Protein AF-0000000074494321 (afdb_homodimer)

Secondary structure (DSSP, 8-state):
--------TT--EEEEE--SSHHHHHHHHHIIIII--TT-EEEEEEEE--SGGGTTTTSS-----SSSGGGGGTTSHHHHHHHHHHHHHHHT-TT---EEEEEEEES-HHHHHHHHHHHTT-SEEEEEE-PPPGGG--TTS-HHHHHH--HHHHHHHHHS-TTSEEEEEE--PPPHHHHHTT--/--------TT--EEEEE--SSHHHHHHHHHIIIII--TT-EEEEEEEE--SGGGTTTTSS-----SSSGGGGGTTSHHHHHHHHHHHHHHHT-TT---EEEEEEEES-HHHHHHHHHHHTT-SEEEEEE-PPPGGG--TTS-HHHHHH--HHHHHHHHHS-TTSEEEEEE--PPPHHHHHTT--

pLDDT: mean 75.62, std 23.55, range [24.69, 98.5]

Foldseek 3Di:
DLPPPDQDPDAAEEEEEAFPDPQSLLLLLCCLPPNDAARHEYEYEYEDAPPVCVVVQVPDPPPLPPPPCLVVCCVPPRVVVVVVSNVVSVVVPVPHHYHYHYRYTYDDSLVRQQVVCVVVVHQEYEYGAEFDDLPPDDPPPDSVLNRTGDPSRSSNVVRHDPNHHYHYRYDDDDDPVVVPVVVD/DQPPPDQDPDAAEEEEEAFPDPQSLLLLLCCLPPNDAARHEYEYEYEDAPVVCVVVQVPDPPPLPPPPCLVVCCVPPRVVVVVVSNVVSVVVPVPHHYHYHYRYGYDDSLVRQQVVCVVVVHQEYEYGAEFDDLPPDDPPPDSVLNRTGDPSRSSNVVRHDPNHHYHYRYDDDDDPVVVVVVVD

Nearest PDB structures (foldseek):
  2dum-assembly1_A  TM=6.485E-01  e=1.641E-07  Pyrococcus horikoshii OT3
  2dum-assembly2_C  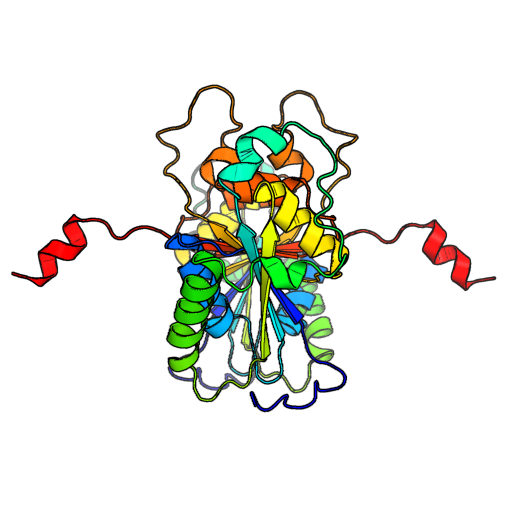TM=6.627E-01  e=1.443E-07  Pyrococcus horikoshii OT3
  2dum-assembly2_B  TM=6.800E-01  e=3.540E-07  Pyrococcus horikoshii OT3
  1cr2-assembly1_A  TM=2.047E-01  e=1.476E-02  Escherichia phage T7
  6wi9-assembly1_A  TM=4.702E-01  e=2.827E+00  Homo sapiens

Radius of gyration: 21.97 Å; Cα contacts (8 Å, |Δi|>4): 603; chains: 2; bounding box: 74×66×59 Å

Solvent-accessible surface area (backbone atoms only — not comparable to full-atom values): 20624 Å² total; per-residue (Å²): 128,81,80,74,67,76,68,49,100,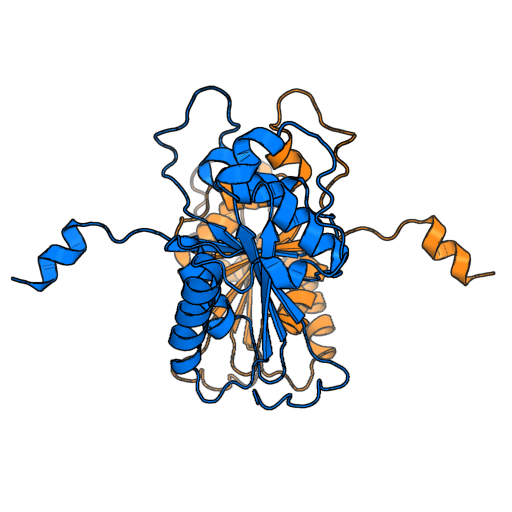80,48,51,60,40,32,34,50,39,69,87,49,69,27,22,51,51,28,54,49,43,37,63,76,56,49,57,50,72,50,20,34,38,41,36,37,28,54,37,72,54,75,82,42,58,78,52,56,76,55,86,77,69,62,73,53,91,58,83,48,68,65,63,48,62,76,35,67,64,46,54,53,50,51,51,55,52,49,59,56,46,63,77,40,78,88,53,52,59,50,75,44,82,43,66,41,67,43,59,51,38,59,43,51,36,50,50,40,59,76,66,64,44,51,33,41,34,36,34,21,50,48,44,75,68,84,70,65,66,93,80,58,40,68,52,48,57,29,44,28,38,74,49,56,38,48,27,62,50,65,37,67,57,69,38,21,38,34,41,29,36,35,70,80,78,60,68,70,68,64,55,60,71,78,108,129,80,81,73,68,76,66,49,100,80,49,52,62,39,33,34,50,38,69,88,46,69,27,21,50,51,29,53,49,44,37,62,75,56,50,57,50,73,49,20,34,37,39,35,37,27,54,37,73,55,73,82,41,60,77,53,56,77,55,86,77,68,61,70,52,91,60,81,48,66,65,64,48,62,76,36,67,65,48,54,53,51,51,50,54,53,50,58,54,45,64,78,42,78,87,52,53,60,51,76,44,80,45,67,40,62,43,60,51,38,60,42,51,36,51,51,39,58,76,64,64,43,52,32,40,35,36,33,20,49,48,44,74,70,85,71,65,68,92,81,58,42,68,52,46,57,30,45,29,39,74,48,55,38,48,27,61,50,65,37,65,56,69,38,20,37,35,41,30,37,36,68,79,76,59,68,70,67,63,56,59,71,77,108

Sequence (368 aa):
MTADHPAKPFSRRFHLAMDETPASVNALKYCFSNLLQDGDFLDVITAVLDPVDQNAVNQQNVQCQDDGRSHLYRDHPIVKRMQTLINVIREGYPNKHITVSLHAVCGEPGHVIVEQAEKQFASTLVLGTTPRSHYLMPTGMSLATAMCYGTVSGYVVEHLPPEINVVLVRYVEPKRDDLESGDQMTADHPAKPFSRRFHLAMDETPASVNALKYCFSNLLQDGDFLDVITAVLDPVDQNAVNQQNVQCQDDGRSHLYRDHPIVKRMQTLINVIREGYPNKHITVSLHAVCGEPGHVIVEQAEKQFASTLVLGTTPRSHYLMPTGMSLATAMCYGTVSGYVVEHLPPEINVVLVRYVEPKRDDLESGDQ

Organism: Spizellomyces punctatus (strain DAOM BR117) (NCBI:txid645134)

InterPro domains:
  IPR006016 UspA [PF00582] (13-161)
  IPR014729 Rossmann-like alpha/beta/alpha sandwich fold [G3DSA:3.40.50.620] (11-170)

Structure (mmCIF, N/CA/C/O backbone):
data_AF-0000000074494321-model_v1
#
loop_
_entity.id
_entity.type
_entity.pdbx_description
1 polymer 'UspA domain-containing protein'
#
loop_
_atom_site.group_PDB
_atom_site.id
_atom_site.type_symbol
_atom_site.label_atom_id
_atom_site.label_alt_id
_atom_site.label_comp_id
_atom_site.label_asym_id
_atom_site.label_entity_id
_atom_site.label_seq_id
_atom_site.pdbx_PDB_ins_code
_atom_site.Cartn_x
_atom_site.Cartn_y
_atom_site.Cartn_z
_atom_site.occupancy
_atom_site.B_iso_or_equiv
_atom_site.auth_seq_id
_atom_site.auth_comp_id
_atom_site.auth_asym_id
_atom_site.auth_atom_id
_atom_site.pdbx_PDB_model_num
ATOM 1 N N . MET A 1 1 ? -5.852 31.031 -7.242 1 25.59 1 MET A N 1
ATOM 2 C CA . MET A 1 1 ? -7.086 30.328 -7.562 1 25.59 1 MET A CA 1
ATOM 3 C C . MET A 1 1 ? -6.793 28.953 -8.164 1 25.59 1 MET A C 1
ATOM 5 O O . MET A 1 1 ? -6.246 28.859 -9.266 1 25.59 1 MET A O 1
ATOM 9 N N . THR A 1 2 ? -6.273 28.078 -7.355 1 35.38 2 THR A N 1
ATOM 10 C CA . THR A 1 2 ? -5.906 26.75 -7.828 1 35.38 2 THR A CA 1
ATOM 11 C C . THR A 1 2 ? -7.051 26.125 -8.625 1 35.38 2 THR A C 1
ATOM 13 O O . THR A 1 2 ? -8.195 26.094 -8.172 1 35.38 2 THR A O 1
ATOM 16 N N . ALA A 1 3 ? -7.047 26.234 -9.906 1 37.03 3 ALA A N 1
ATOM 17 C CA . ALA A 1 3 ? -8.062 25.797 -10.859 1 37.03 3 ALA A CA 1
ATOM 18 C C . ALA A 1 3 ? -8.633 24.438 -10.477 1 37.03 3 ALA A C 1
ATOM 20 O O . ALA A 1 3 ? -7.887 23.453 -10.344 1 37.03 3 ALA A O 1
ATOM 21 N N . ASP A 1 4 ? -9.75 24.406 -9.75 1 38.59 4 ASP A N 1
ATOM 22 C CA . ASP A 1 4 ? -10.609 23.297 -9.391 1 38.59 4 ASP A CA 1
ATOM 23 C C . ASP A 1 4 ? -11 22.484 -10.633 1 38.59 4 ASP A C 1
ATOM 25 O O . ASP A 1 4 ? -11.695 22.984 -11.516 1 38.59 4 ASP A O 1
ATOM 29 N N . HIS A 1 5 ? -10.18 21.938 -11.336 1 45.94 5 HIS A N 1
ATOM 30 C CA . HIS A 1 5 ? -10.727 21.062 -12.367 1 45.94 5 HIS A CA 1
ATOM 31 C C . HIS A 1 5 ? -11.867 20.219 -11.828 1 45.94 5 HIS A C 1
ATOM 33 O O . HIS A 1 5 ? -11.789 19.688 -10.711 1 45.94 5 HIS A O 1
ATOM 39 N N . PRO A 1 6 ? -13.055 20.391 -12.375 1 45.22 6 PRO A N 1
ATOM 40 C CA . PRO A 1 6 ? -14.227 19.656 -11.875 1 45.22 6 PRO A CA 1
ATOM 41 C C . PRO A 1 6 ? -13.945 18.172 -11.688 1 45.22 6 PRO A C 1
ATOM 43 O O . PRO A 1 6 ? -13.172 17.578 -12.445 1 45.22 6 PRO A O 1
ATOM 46 N N . ALA A 1 7 ? -14.078 17.625 -10.492 1 48.66 7 ALA A N 1
ATOM 47 C CA . ALA A 1 7 ? -14.039 16.203 -10.211 1 48.66 7 ALA A CA 1
ATOM 48 C C . ALA A 1 7 ? -14.844 15.414 -11.25 1 48.66 7 ALA A C 1
ATOM 50 O O . ALA A 1 7 ? -15.938 15.828 -11.641 1 48.66 7 ALA A O 1
ATOM 51 N N . LYS A 1 8 ? -14.203 14.797 -12.031 1 53.88 8 LYS A N 1
ATOM 52 C CA . LYS A 1 8 ? -14.961 13.844 -12.844 1 53.88 8 LYS A CA 1
ATOM 53 C C . LYS A 1 8 ? -15.773 12.898 -11.961 1 53.88 8 LYS A C 1
ATOM 55 O O . LYS A 1 8 ? -15.383 12.617 -10.828 1 53.88 8 LYS A O 1
ATOM 60 N N . PRO A 1 9 ? -17.109 12.758 -12.297 1 52.66 9 PRO A N 1
ATOM 61 C CA . PRO A 1 9 ? -18.016 11.938 -11.492 1 52.66 9 PRO A CA 1
ATOM 62 C C . PRO A 1 9 ? -17.312 10.773 -10.805 1 52.66 9 PRO A C 1
ATOM 64 O O . PRO A 1 9 ? -17.75 10.328 -9.742 1 52.66 9 PRO A O 1
ATOM 67 N N . PHE A 1 10 ? -16.047 10.375 -11.336 1 67.81 10 PHE A N 1
ATOM 68 C CA . PHE A 1 10 ? -15.445 9.172 -10.758 1 67.81 10 PHE A CA 1
ATOM 69 C C . PHE A 1 10 ? -14 9.422 -10.367 1 67.81 10 PHE A C 1
ATOM 71 O O . PHE A 1 10 ? -13.117 8.609 -10.672 1 67.81 10 PHE A O 1
ATOM 78 N N . SER A 1 11 ? -13.93 10.586 -9.641 1 85.12 11 SER A N 1
ATOM 79 C CA . SER A 1 11 ? -12.555 10.93 -9.289 1 85.12 11 SER A CA 1
ATOM 80 C C . SER A 1 11 ? -12.086 10.141 -8.07 1 85.12 11 SER A C 1
ATOM 82 O O . SER A 1 11 ? -12.844 9.938 -7.121 1 85.12 11 SER A O 1
ATOM 84 N N . ARG A 1 12 ? -10.953 9.641 -8.18 1 92.62 12 ARG A N 1
ATOM 85 C CA . ARG A 1 12 ? -10.344 8.891 -7.082 1 92.62 12 ARG A CA 1
ATOM 86 C C . ARG A 1 12 ? -9.703 9.836 -6.062 1 92.62 12 ARG A C 1
ATOM 88 O O . ARG A 1 12 ? -9.25 10.922 -6.418 1 92.62 12 ARG A O 1
ATOM 95 N N . ARG A 1 13 ? -9.875 9.422 -4.816 1 95.19 13 ARG A N 1
ATOM 96 C CA . ARG A 1 13 ? -9.305 10.203 -3.725 1 95.19 13 ARG A CA 1
ATOM 97 C C . ARG A 1 13 ? -8.344 9.359 -2.893 1 95.19 13 ARG A C 1
ATOM 99 O O . ARG A 1 13 ? -8.672 8.234 -2.512 1 95.19 13 ARG A O 1
ATOM 106 N N . PHE A 1 14 ? -7.141 9.883 -2.68 1 97.88 14 PHE A N 1
ATOM 107 C CA . PHE A 1 14 ? -6.117 9.242 -1.863 1 97.88 14 PHE A CA 1
ATOM 108 C C . PHE A 1 14 ? -5.773 10.102 -0.65 1 97.88 14 PHE A C 1
ATOM 110 O O . PHE A 1 14 ? -5.957 11.32 -0.671 1 97.88 14 PHE A O 1
ATOM 117 N N . HIS A 1 15 ? -5.352 9.445 0.434 1 98.38 15 HIS A N 1
ATOM 118 C CA . HIS A 1 15 ? -4.91 10.117 1.648 1 98.38 15 HIS A CA 1
ATOM 119 C C . HIS A 1 15 ? -3.451 9.797 1.959 1 98.38 15 HIS A C 1
ATOM 121 O O . HIS A 1 15 ? -3.01 8.664 1.786 1 98.38 15 HIS A O 1
ATOM 127 N N . LEU A 1 16 ? -2.73 10.773 2.342 1 98.5 16 LEU A N 1
ATOM 128 C CA . LEU A 1 16 ? -1.319 10.664 2.689 1 98.5 16 LEU A CA 1
ATOM 129 C C . LEU A 1 16 ? -1.045 11.281 4.055 1 98.5 16 LEU A C 1
ATOM 131 O O . LEU A 1 16 ? -1.446 12.422 4.316 1 98.5 16 LEU A O 1
ATOM 135 N N . ALA A 1 17 ? -0.448 10.477 4.988 1 97.62 17 ALA A N 1
ATOM 136 C CA . ALA A 1 17 ? 0.079 11.047 6.23 1 97.62 17 ALA A CA 1
ATOM 137 C C . ALA A 1 17 ? 1.479 11.617 6.02 1 97.62 17 ALA A C 1
ATOM 139 O O . ALA A 1 17 ? 2.389 10.906 5.586 1 97.62 17 ALA A O 1
ATOM 140 N N . MET A 1 18 ? 1.585 12.875 6.332 1 95.94 18 MET A N 1
ATOM 141 C CA . MET A 1 18 ? 2.865 13.516 6.047 1 95.94 18 MET A CA 1
ATOM 142 C C . MET A 1 18 ? 3.336 14.344 7.238 1 95.94 18 MET A C 1
ATOM 144 O O . MET A 1 18 ? 2.533 15.016 7.887 1 95.94 18 MET A O 1
ATOM 148 N N . ASP A 1 19 ? 4.605 14.203 7.469 1 90.94 19 ASP A N 1
ATOM 149 C CA . ASP A 1 19 ? 5.324 15.109 8.352 1 90.94 19 ASP A CA 1
ATOM 150 C C . ASP A 1 19 ? 6.527 15.734 7.645 1 90.94 19 ASP A C 1
ATOM 152 O O . ASP A 1 19 ? 6.469 16.016 6.445 1 90.94 19 ASP A O 1
ATOM 156 N N . GLU A 1 20 ? 7.633 15.969 8.258 1 87.62 20 GLU A N 1
ATOM 157 C CA . GLU A 1 20 ? 8.781 16.609 7.613 1 87.62 20 GLU A CA 1
ATOM 158 C C . GLU A 1 20 ? 9.914 15.602 7.395 1 87.62 20 GLU A C 1
ATOM 160 O O . GLU A 1 20 ? 10.977 15.961 6.887 1 87.62 20 GLU A O 1
ATOM 165 N N . THR A 1 21 ? 9.625 14.367 7.773 1 91.12 21 THR A N 1
ATOM 166 C CA . THR A 1 21 ? 10.672 13.359 7.652 1 91.12 21 THR A CA 1
ATOM 167 C C . THR A 1 21 ? 10.898 12.992 6.191 1 91.12 21 THR A C 1
ATOM 169 O O . THR A 1 21 ? 9.992 13.125 5.363 1 91.12 21 THR A O 1
ATOM 172 N N . PRO A 1 22 ? 12.094 12.562 5.828 1 93.88 22 PRO A N 1
ATOM 173 C CA . PRO A 1 22 ? 12.375 12.102 4.465 1 93.88 22 PRO A CA 1
ATOM 174 C C . PRO A 1 22 ? 11.438 10.984 4.016 1 93.88 22 PRO A C 1
ATOM 176 O O . PRO A 1 22 ? 11.062 10.93 2.842 1 93.88 22 PRO A O 1
ATOM 179 N N . ALA A 1 23 ? 11.023 10.141 4.934 1 93.94 23 ALA A N 1
ATOM 180 C CA . ALA A 1 23 ? 10.141 9.031 4.594 1 93.94 23 ALA A CA 1
ATOM 181 C C . ALA A 1 23 ? 8.789 9.539 4.098 1 93.94 23 ALA A C 1
ATOM 183 O O . ALA A 1 23 ? 8.2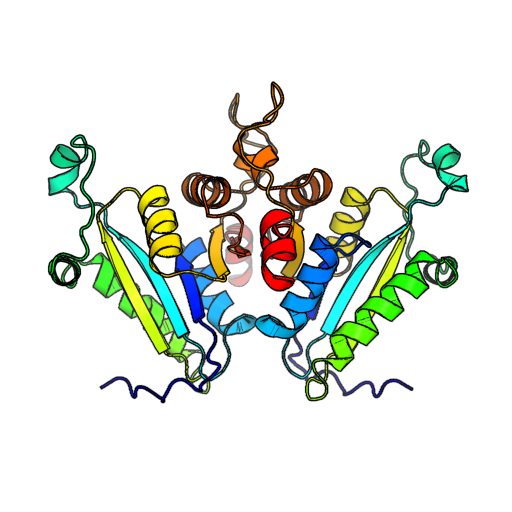5 9.023 3.117 1 93.94 23 ALA A O 1
ATOM 184 N N . SER A 1 24 ? 8.234 10.516 4.75 1 95.56 24 SER A N 1
ATOM 185 C CA . SER A 1 24 ? 6.93 11.023 4.355 1 95.56 24 SER A CA 1
ATOM 186 C C . SER A 1 24 ? 7.016 11.82 3.059 1 95.56 24 SER A C 1
ATOM 188 O O . SER A 1 24 ? 6.078 11.812 2.256 1 95.56 24 SER A O 1
ATOM 190 N N . VAL A 1 25 ? 8.141 12.516 2.84 1 96 25 VAL A N 1
ATOM 191 C CA . VAL A 1 25 ? 8.352 13.227 1.583 1 96 25 VAL A CA 1
ATOM 192 C C . VAL A 1 25 ? 8.492 12.219 0.439 1 96 25 VAL A C 1
ATOM 194 O O . VAL A 1 25 ? 7.945 12.43 -0.647 1 96 25 VAL A O 1
ATOM 197 N N . ASN A 1 26 ? 9.234 11.18 0.723 1 96.75 26 ASN A N 1
ATOM 198 C CA . ASN A 1 26 ? 9.336 10.102 -0.255 1 96.75 26 ASN A CA 1
ATOM 199 C C . ASN A 1 26 ? 7.961 9.531 -0.593 1 96.75 26 ASN A C 1
ATOM 201 O O . ASN A 1 26 ? 7.691 9.188 -1.747 1 96.75 26 ASN A O 1
ATOM 205 N N . ALA A 1 27 ? 7.117 9.414 0.388 1 97.88 27 ALA A N 1
ATOM 206 C CA . ALA A 1 27 ? 5.758 8.922 0.172 1 97.88 27 ALA A CA 1
ATOM 207 C C . ALA A 1 27 ? 4.973 9.867 -0.732 1 97.88 27 ALA A C 1
ATOM 209 O O . ALA A 1 27 ? 4.207 9.422 -1.593 1 97.88 27 ALA A O 1
ATOM 210 N N . LEU A 1 28 ? 5.117 11.164 -0.548 1 98.12 28 LEU A N 1
ATOM 211 C CA . LEU A 1 28 ? 4.484 12.133 -1.435 1 98.12 28 LEU A CA 1
ATOM 212 C C . LEU A 1 28 ? 4.961 11.953 -2.871 1 98.12 28 LEU A C 1
ATOM 214 O O . LEU A 1 28 ? 4.152 11.938 -3.803 1 98.12 28 LEU A O 1
ATOM 218 N N . LYS A 1 29 ? 6.25 11.789 -3.053 1 97.44 29 LYS A N 1
ATOM 219 C CA . LYS A 1 29 ? 6.801 11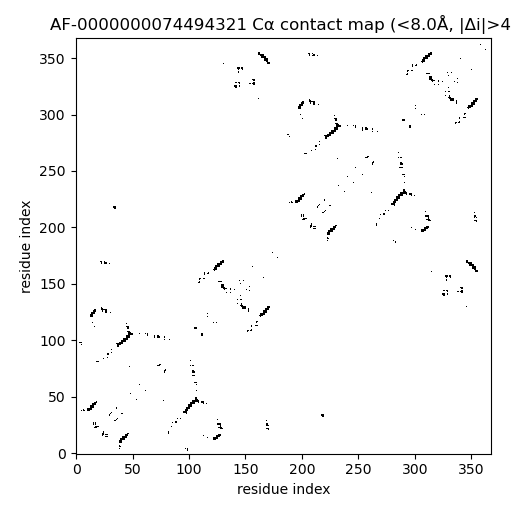.547 -4.383 1 97.44 29 LYS A CA 1
ATOM 220 C C . LYS A 1 29 ? 6.203 10.297 -5.012 1 97.44 29 LYS A C 1
ATOM 222 O O . LYS A 1 29 ? 5.848 10.297 -6.191 1 97.44 29 LYS A O 1
ATOM 227 N N . TYR A 1 30 ? 6.125 9.312 -4.223 1 97.69 30 TYR A N 1
ATOM 228 C CA . TYR A 1 30 ? 5.551 8.062 -4.695 1 97.69 30 TYR A CA 1
ATOM 229 C C . TYR A 1 30 ? 4.105 8.258 -5.141 1 97.69 30 TYR A C 1
ATOM 231 O O . TYR A 1 30 ? 3.67 7.668 -6.133 1 97.69 30 TYR A O 1
ATOM 239 N N . CYS A 1 31 ? 3.307 9.008 -4.383 1 98.06 31 CYS A N 1
ATOM 240 C CA . CYS A 1 31 ? 1.934 9.297 -4.785 1 98.06 31 CYS A CA 1
ATOM 241 C C . CYS A 1 31 ? 1.888 9.875 -6.195 1 98.06 31 CYS A C 1
ATOM 243 O O . CYS A 1 31 ? 1.152 9.383 -7.051 1 98.06 31 CYS A O 1
ATOM 245 N N . PHE A 1 32 ? 2.719 10.797 -6.473 1 96.5 32 PHE A N 1
ATOM 246 C CA . PHE A 1 32 ? 2.688 11.492 -7.754 1 96.5 32 PHE A CA 1
ATOM 247 C C . PHE A 1 32 ? 3.238 10.609 -8.867 1 96.5 32 PHE A C 1
ATOM 249 O O . PHE A 1 32 ? 2.748 10.641 -9.992 1 96.5 32 PHE 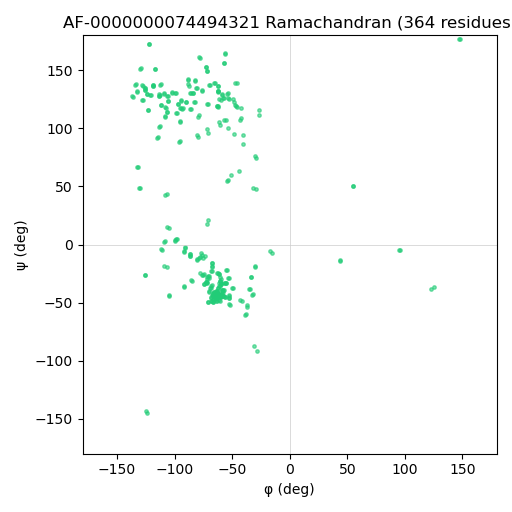A O 1
ATOM 256 N N . SER A 1 33 ? 4.199 9.805 -8.539 1 94.69 33 SER A N 1
ATOM 257 C CA . SER A 1 33 ? 4.867 9.039 -9.586 1 94.69 33 SER A CA 1
ATOM 258 C C . SER A 1 33 ? 4.109 7.746 -9.883 1 94.69 33 SER A C 1
ATOM 260 O O . SER A 1 33 ? 4.113 7.273 -11.023 1 94.69 33 SER A O 1
ATOM 262 N N . ASN A 1 34 ? 3.426 7.176 -8.852 1 94.62 34 ASN A N 1
ATOM 263 C CA . ASN A 1 34 ? 2.959 5.809 -9.055 1 94.62 34 ASN A CA 1
ATOM 264 C C . ASN A 1 34 ? 1.46 5.684 -8.797 1 94.62 34 ASN A C 1
ATOM 266 O O . ASN A 1 34 ? 0.802 4.805 -9.352 1 94.62 34 ASN A O 1
ATOM 270 N N . LEU A 1 35 ? 0.93 6.566 -7.973 1 96.06 35 LEU A N 1
ATOM 271 C CA . LEU A 1 35 ? -0.436 6.309 -7.531 1 96.06 35 LEU A CA 1
ATOM 272 C C . LEU A 1 35 ? -1.421 7.234 -8.234 1 96.06 35 LEU A C 1
ATOM 274 O O . LEU A 1 35 ? -2.422 6.777 -8.789 1 96.06 35 LEU A O 1
ATOM 278 N N . LEU A 1 36 ? -1.108 8.5 -8.352 1 95.62 36 LEU A N 1
ATOM 279 C CA . LEU A 1 36 ? -2.076 9.508 -8.766 1 95.62 36 LEU A CA 1
ATOM 280 C C . LEU A 1 36 ? -2.117 9.641 -10.281 1 95.62 36 LEU A C 1
ATOM 282 O O . LEU A 1 36 ? -1.088 9.516 -10.953 1 95.62 36 LEU A O 1
ATOM 286 N N . GLN A 1 37 ? -3.295 9.844 -10.758 1 91.88 37 GLN A N 1
ATOM 287 C CA . GLN A 1 37 ? -3.568 10.133 -12.164 1 91.88 37 GLN A CA 1
ATOM 288 C C . GLN A 1 37 ? -4.305 11.461 -12.32 1 91.88 37 GLN A C 1
ATOM 290 O O . GLN A 1 37 ? -4.727 12.062 -11.328 1 91.88 37 GLN A O 1
ATOM 295 N N . ASP A 1 38 ? -4.414 11.805 -13.539 1 91.19 38 ASP A N 1
ATOM 296 C CA . ASP A 1 38 ? -5.102 13.062 -13.82 1 91.19 38 ASP A CA 1
ATOM 297 C C . ASP A 1 38 ? -6.527 13.039 -13.273 1 91.19 38 ASP A C 1
ATOM 299 O O . ASP A 1 38 ? -7.266 12.078 -13.477 1 91.19 38 ASP A O 1
ATOM 303 N N . GLY A 1 39 ? -6.812 14.094 -12.539 1 92.75 39 GLY A N 1
ATOM 304 C CA . GLY A 1 39 ? -8.164 14.234 -12.016 1 92.75 39 GLY A CA 1
ATOM 305 C C . GLY A 1 39 ? -8.312 13.703 -10.602 1 92.75 39 GLY A C 1
ATOM 306 O O . GLY A 1 39 ? -9.344 13.906 -9.961 1 92.75 39 GLY A O 1
ATOM 307 N N . ASP A 1 40 ? -7.277 13.125 -10.094 1 95.69 40 ASP A N 1
ATOM 308 C CA . ASP A 1 40 ? -7.332 12.547 -8.75 1 95.69 40 ASP A CA 1
ATOM 309 C C . ASP A 1 40 ? -7.227 13.625 -7.68 1 95.69 40 ASP A C 1
ATOM 311 O O . ASP A 1 40 ? -6.824 14.758 -7.969 1 95.69 40 ASP A O 1
ATOM 315 N N . PHE A 1 41 ? -7.66 13.266 -6.488 1 95.88 41 PHE A N 1
ATOM 316 C CA . PHE A 1 41 ? -7.523 14.102 -5.297 1 95.88 41 PHE A CA 1
ATOM 317 C C . PHE A 1 41 ? -6.539 13.477 -4.312 1 95.88 41 PHE A C 1
ATOM 319 O O . PHE A 1 41 ? -6.539 12.258 -4.117 1 95.88 41 PHE A O 1
ATOM 326 N N . LEU A 1 42 ? -5.738 14.328 -3.773 1 97.38 42 LEU A N 1
ATOM 327 C CA . LEU A 1 42 ? -4.832 13.906 -2.709 1 97.38 42 LEU A CA 1
ATOM 328 C C . LEU A 1 42 ? -5.047 14.742 -1.45 1 97.38 42 LEU A C 1
ATOM 330 O O . LEU A 1 42 ? -4.84 15.961 -1.463 1 97.38 42 LEU A O 1
ATOM 334 N N . ASP A 1 43 ? -5.488 14.086 -0.404 1 97 43 ASP A N 1
ATOM 335 C CA . ASP A 1 43 ? -5.621 14.727 0.904 1 97 43 ASP A CA 1
ATOM 336 C C . ASP A 1 43 ? -4.418 14.406 1.789 1 97 43 ASP A C 1
ATOM 338 O O . ASP A 1 43 ? -4.211 13.258 2.18 1 97 43 ASP A O 1
ATOM 342 N N . VAL A 1 44 ? -3.684 15.43 2.061 1 97.19 44 VAL A N 1
ATOM 343 C CA . VAL A 1 44 ? -2.5 15.297 2.904 1 97.19 44 VAL A CA 1
ATOM 344 C C . VAL A 1 44 ? -2.859 15.625 4.352 1 97.19 44 VAL A C 1
ATOM 346 O O . VAL A 1 44 ? -3.387 16.703 4.641 1 97.19 44 VAL A O 1
ATOM 349 N N . ILE A 1 45 ? -2.562 14.664 5.242 1 96.5 45 ILE A N 1
ATOM 350 C CA . ILE A 1 45 ? -2.848 14.812 6.668 1 96.5 45 ILE A CA 1
ATOM 351 C C . ILE A 1 45 ? -1.547 15.055 7.43 1 96.5 45 ILE A C 1
ATOM 353 O O . ILE A 1 45 ? -0.576 14.312 7.262 1 96.5 45 ILE A O 1
ATOM 357 N N . THR A 1 46 ? -1.513 16.078 8.203 1 94.44 46 THR A N 1
ATOM 358 C CA . THR A 1 46 ? -0.362 16.359 9.055 1 94.44 46 THR A CA 1
ATOM 359 C C . THR A 1 46 ? -0.808 16.688 10.477 1 94.44 46 THR A C 1
ATOM 361 O O . THR A 1 46 ? -1.773 17.438 10.672 1 94.44 46 THR A O 1
ATOM 364 N N . ALA A 1 47 ? -0.112 16 11.422 1 91.88 47 ALA A N 1
ATOM 365 C CA . ALA A 1 47 ? -0.37 16.281 12.836 1 91.88 47 ALA A CA 1
ATOM 366 C C . ALA A 1 47 ? 0.481 17.453 13.328 1 91.88 47 ALA A C 1
ATOM 368 O O . ALA A 1 47 ? 1.681 17.516 13.047 1 91.88 47 ALA A O 1
ATOM 369 N N . VAL A 1 48 ? -0.148 18.406 13.977 1 85.38 48 VAL A N 1
ATOM 370 C CA . VAL A 1 48 ? 0.54 19.547 14.57 1 85.38 48 VAL A CA 1
ATOM 371 C C . VAL A 1 48 ? 0.536 19.422 16.094 1 85.38 48 VAL A C 1
ATOM 373 O O . VAL A 1 48 ? -0.503 19.141 16.688 1 85.38 48 VAL A O 1
ATOM 376 N N . LEU A 1 49 ? 1.767 19.172 16.625 1 70.75 49 LEU A N 1
ATOM 377 C CA . LEU A 1 49 ? 1.844 19.141 18.078 1 70.75 49 LEU A CA 1
ATOM 378 C C . LEU A 1 49 ? 1.921 20.547 18.656 1 70.75 49 LEU A C 1
ATOM 380 O O . LEU A 1 49 ? 2.711 21.375 18.188 1 70.75 49 LEU A O 1
ATOM 384 N N . ASP A 1 50 ? 0.863 21.125 19.031 1 57.75 50 ASP A N 1
ATOM 385 C CA . ASP A 1 50 ? 0.917 22.469 19.625 1 57.75 50 ASP A CA 1
ATOM 386 C C . ASP A 1 50 ? 1.832 22.484 20.844 1 57.75 50 ASP A C 1
ATOM 388 O O . ASP A 1 50 ? 1.648 21.688 21.766 1 57.75 50 ASP A O 1
ATOM 392 N N . PRO A 1 51 ? 3.033 23.062 20.797 1 50.56 51 PRO A N 1
ATOM 393 C CA . PRO A 1 51 ? 3.781 23.281 22.031 1 50.56 51 PRO A CA 1
ATOM 394 C C . PRO A 1 51 ? 2.887 23.688 23.203 1 50.56 51 PRO A C 1
ATOM 396 O O . PRO A 1 51 ? 3.148 23.312 24.344 1 50.56 51 PRO A O 1
ATOM 399 N N . VAL A 1 52 ? 2.152 24.797 23.141 1 45.38 52 VAL A N 1
ATOM 400 C CA . VAL A 1 52 ? 1.448 25.312 24.312 1 45.38 52 VAL A CA 1
ATOM 401 C C . VAL A 1 52 ? 0.514 24.234 24.859 1 45.38 52 VAL A C 1
ATOM 403 O O . VAL A 1 52 ? 0.318 24.141 26.078 1 45.38 52 VAL A O 1
ATOM 406 N N . ASP A 1 53 ? -0.079 23.375 24.047 1 43.34 53 ASP A N 1
ATOM 407 C CA . ASP A 1 53 ? -1.062 22.391 24.484 1 43.34 53 ASP A CA 1
ATOM 408 C C . ASP A 1 53 ? -0.383 21.109 24.953 1 43.34 53 ASP A C 1
ATOM 410 O O . ASP A 1 53 ? -1.047 20.094 25.188 1 43.34 53 ASP A O 1
ATOM 414 N N . GLN A 1 54 ? 0.892 20.828 24.797 1 42.03 54 GLN A N 1
ATOM 415 C CA . GLN A 1 54 ? 1.466 19.734 25.562 1 42.03 54 GLN A CA 1
ATOM 416 C C . GLN A 1 54 ? 0.963 19.734 27 1 42.03 54 GLN A C 1
ATOM 418 O O . GLN A 1 54 ? 0.892 18.688 27.641 1 42.03 54 GLN A O 1
ATOM 423 N N . ASN A 1 55 ? 0.983 20.859 27.688 1 38.12 55 ASN A N 1
ATOM 424 C CA . ASN A 1 55 ? 0.351 20.906 29 1 38.12 55 ASN A CA 1
ATOM 425 C C . ASN A 1 55 ? -1.133 20.562 28.922 1 38.12 55 ASN A C 1
ATOM 427 O O . ASN A 1 55 ? -1.736 20.172 29.922 1 38.12 55 ASN A O 1
ATOM 431 N N . ALA A 1 56 ? -1.896 21.016 27.906 1 36.66 56 ALA A N 1
ATOM 432 C CA . ALA A 1 56 ? -3.312 20.672 27.781 1 36.66 56 ALA A CA 1
ATOM 433 C C . ALA A 1 56 ? -3.494 19.281 27.172 1 36.66 56 ALA A C 1
ATOM 435 O O . ALA A 1 56 ? -4.621 18.812 27.031 1 36.66 56 ALA A O 1
ATOM 436 N N . VAL A 1 57 ? -2.584 18.672 26.625 1 38 57 VAL A N 1
ATOM 437 C CA . VAL A 1 57 ? -2.738 17.344 26.016 1 38 57 VAL A CA 1
ATOM 438 C C . VAL A 1 57 ? -3.182 16.344 27.062 1 38 57 VAL A C 1
ATOM 440 O O . VAL A 1 57 ? -3.393 15.164 26.766 1 38 57 VAL A O 1
ATOM 443 N N . ASN A 1 58 ? -2.811 16.406 28.328 1 33.5 58 ASN A N 1
ATOM 444 C CA . ASN A 1 58 ? -3.406 15.484 29.297 1 33.5 58 ASN A CA 1
ATOM 445 C C . ASN A 1 58 ? -4.93 15.484 29.203 1 33.5 58 ASN A C 1
ATOM 447 O O . ASN A 1 58 ? -5.602 14.781 29.953 1 33.5 58 ASN A O 1
ATOM 451 N N . GLN A 1 59 ? -5.602 16.625 28.953 1 30.92 59 GLN A N 1
ATOM 452 C CA . GLN A 1 59 ? -7.055 16.484 28.906 1 30.92 59 GLN A CA 1
ATOM 453 C C . GLN A 1 59 ? -7.488 15.742 27.641 1 30.92 59 GLN A C 1
ATOM 455 O O . GLN A 1 59 ? -6.934 15.953 26.562 1 30.92 59 GLN A O 1
ATOM 460 N N . GLN A 1 60 ? -8.227 14.531 27.781 1 32.31 60 GLN A N 1
ATOM 461 C CA . GLN A 1 60 ? -8.68 13.453 26.906 1 32.31 60 GLN A CA 1
ATOM 462 C C . GLN A 1 60 ? -8.945 13.961 25.5 1 32.31 60 GLN A C 1
ATOM 464 O O . GLN A 1 60 ? -8.531 13.336 24.516 1 32.31 60 GLN A O 1
ATOM 469 N N . ASN A 1 61 ? -10.281 14.477 25.266 1 29.62 61 ASN A N 1
ATOM 470 C CA . ASN A 1 61 ? -11.18 14.734 24.141 1 29.62 61 ASN A CA 1
ATOM 471 C C . ASN A 1 61 ? -10.711 15.938 23.328 1 29.62 61 ASN A C 1
ATOM 473 O O . ASN A 1 61 ? -11.297 17.016 23.422 1 29.62 61 ASN A O 1
ATOM 477 N N . VAL A 1 62 ? -9.539 16.344 23.453 1 32.47 62 VAL A N 1
ATOM 478 C CA . VAL A 1 62 ? -9.453 17.5 22.562 1 32.47 62 VAL A CA 1
ATOM 479 C C . VAL A 1 62 ? -9.906 17.109 21.156 1 32.47 62 VAL A C 1
ATOM 481 O O . VAL A 1 62 ? -9.227 16.344 20.469 1 32.47 62 VAL A O 1
ATOM 484 N N . GLN A 1 63 ? -11.055 16.594 21 1 32.28 63 GLN A N 1
ATOM 485 C CA . GLN A 1 63 ? -11.773 16.516 19.734 1 32.28 63 GLN A CA 1
ATOM 486 C C . GLN A 1 63 ? -11.398 17.688 18.828 1 32.28 63 GLN A C 1
ATOM 488 O O . GLN A 1 63 ? -11.609 18.859 19.188 1 32.28 63 GLN A O 1
ATOM 493 N N . CYS A 1 64 ? -10.25 17.719 18.188 1 34.41 64 CYS A N 1
ATOM 494 C CA . CYS A 1 64 ? -10.203 18.641 17.062 1 34.41 64 CYS A CA 1
ATOM 495 C C . CYS A 1 64 ? -11.586 18.797 16.438 1 34.41 64 CYS A C 1
ATOM 497 O O . CYS A 1 64 ? -12.062 17.891 15.75 1 34.41 64 CYS A O 1
ATOM 499 N N . GLN A 1 65 ? -12.609 19.016 17.125 1 32.44 65 GLN A N 1
ATOM 500 C CA . GLN A 1 65 ? -13.914 19.422 16.625 1 32.44 65 GLN A CA 1
ATOM 501 C C . GLN A 1 65 ? -13.781 20.188 15.297 1 32.44 65 GLN A C 1
ATOM 503 O O . GLN A 1 65 ? -12.93 21.062 15.164 1 32.44 65 GLN A O 1
ATOM 508 N N . ASP A 1 66 ? -14.227 19.656 14.086 1 34.91 66 ASP A N 1
ATOM 509 C CA . ASP A 1 66 ? -14.688 20.438 12.938 1 34.91 66 ASP A CA 1
ATOM 510 C C . ASP A 1 66 ? -14.992 21.875 13.328 1 34.91 66 ASP A C 1
ATOM 512 O O . ASP A 1 66 ? -15.758 22.562 12.648 1 34.91 66 ASP A O 1
ATOM 516 N N . ASP A 1 67 ? -14.961 22.203 14.562 1 33.81 67 ASP A N 1
ATOM 517 C CA . ASP A 1 67 ? -15.492 23.516 14.906 1 33.81 67 ASP A CA 1
ATOM 518 C C . ASP A 1 67 ? -14.562 24.625 14.438 1 33.81 67 ASP A C 1
ATOM 520 O O . ASP A 1 67 ? -13.422 24.734 14.906 1 33.81 67 ASP A O 1
ATOM 524 N N . GLY A 1 68 ? -14.641 25.359 13.391 1 36.41 68 GLY A N 1
ATOM 525 C CA . GLY A 1 68 ? -14.102 26.578 12.812 1 36.41 68 GLY A CA 1
ATOM 526 C C . GLY A 1 68 ? -12.602 26.703 12.992 1 36.41 68 GLY A C 1
ATOM 527 O O . GLY A 1 68 ? -12.008 27.703 12.57 1 36.41 68 GLY A O 1
ATOM 528 N N . ARG A 1 69 ? -11.969 25.953 13.828 1 39.72 69 ARG A N 1
ATOM 529 C CA . ARG A 1 69 ? -10.578 26.297 14.148 1 39.72 69 ARG A CA 1
ATOM 530 C C . ARG A 1 69 ? -9.617 25.562 13.219 1 39.72 69 ARG A C 1
ATOM 532 O O . ARG A 1 69 ? -8.422 25.469 13.508 1 39.72 69 ARG A O 1
ATOM 539 N N . SER A 1 70 ? -9.969 24.641 12.312 1 45.56 70 SER A N 1
ATOM 540 C CA . SER A 1 70 ? -9.117 24.188 11.203 1 45.56 70 SER A CA 1
ATOM 541 C C . SER A 1 70 ? -8.281 25.344 10.664 1 45.56 70 SER A C 1
ATOM 543 O O . SER A 1 70 ? -7.152 25.125 10.211 1 45.56 70 SER A O 1
ATOM 545 N N . HIS A 1 71 ? -8.969 26.469 10.656 1 42.75 71 HIS A N 1
ATOM 546 C CA . HIS A 1 71 ? -8.367 27.719 10.227 1 42.75 71 HIS A CA 1
ATOM 547 C C . HIS A 1 71 ? -7.195 28.109 11.117 1 42.75 71 HIS A C 1
ATOM 549 O O . HIS A 1 71 ? -6.422 29.016 10.781 1 42.75 71 HIS A O 1
ATOM 555 N N . LEU A 1 72 ? -7.262 27.609 12.352 1 45.94 72 LEU A N 1
ATOM 556 C CA . LEU A 1 72 ? -6.379 28.219 13.336 1 45.94 72 LEU A CA 1
ATOM 557 C C . LEU A 1 72 ? -4.922 27.859 13.062 1 45.94 72 LEU A C 1
ATOM 559 O O . LEU A 1 72 ? -4.008 28.547 13.516 1 45.94 72 LEU A O 1
ATOM 563 N N . TYR A 1 73 ? -4.691 26.703 12.422 1 55.16 73 TYR A N 1
ATOM 564 C CA . TYR A 1 73 ? -3.252 26.484 12.359 1 55.16 73 TYR A CA 1
ATOM 565 C C . TYR A 1 73 ? -2.729 26.719 10.945 1 55.16 73 TYR A C 1
ATOM 567 O O . TYR A 1 73 ? -1.663 26.219 10.578 1 55.16 73 TYR A O 1
ATOM 575 N N . ARG A 1 74 ? -3.59 27.359 10.195 1 57.78 74 ARG A N 1
ATOM 576 C CA . ARG A 1 74 ? -3.115 27.734 8.859 1 57.78 74 ARG A CA 1
ATOM 577 C C . ARG A 1 74 ? -1.826 28.547 8.945 1 57.78 74 ARG A C 1
ATOM 579 O O . ARG A 1 74 ? -0.972 28.453 8.062 1 57.78 74 ARG A O 1
ATOM 586 N N . ASP A 1 75 ? -1.696 29.109 10.141 1 64 75 ASP A N 1
ATOM 587 C CA . ASP A 1 75 ? -0.533 29.984 10.25 1 64 75 ASP A CA 1
ATOM 588 C C . ASP A 1 75 ? 0.627 29.266 10.938 1 64 75 ASP A C 1
ATOM 590 O O . ASP A 1 75 ? 1.688 29.859 11.156 1 64 75 ASP A O 1
ATOM 594 N N . HIS A 1 76 ? 0.375 28 11.227 1 74.12 76 HIS A N 1
ATOM 595 C CA . HIS A 1 76 ? 1.471 27.25 11.844 1 74.12 76 HIS A CA 1
ATOM 596 C C . HIS A 1 76 ? 2.602 27.016 10.844 1 74.12 76 HIS A C 1
ATOM 598 O O . HIS A 1 76 ? 2.352 26.719 9.672 1 74.12 76 HIS A O 1
ATOM 604 N N . PRO A 1 77 ? 3.83 27.188 11.273 1 79.62 77 PRO A N 1
ATOM 605 C CA . PRO A 1 77 ? 4.992 27.016 10.398 1 79.62 77 PRO A CA 1
ATOM 606 C C . PRO A 1 77 ? 5.012 25.672 9.68 1 79.62 77 PRO A C 1
ATOM 608 O O . PRO A 1 77 ? 5.484 25.578 8.547 1 79.62 77 PRO A O 1
ATOM 611 N N . ILE A 1 78 ? 4.434 24.734 10.297 1 81.94 78 ILE A N 1
ATOM 612 C CA . ILE A 1 78 ? 4.449 23.406 9.711 1 81.94 78 ILE A CA 1
ATOM 613 C C . ILE A 1 78 ? 3.604 23.391 8.438 1 81.94 78 ILE A C 1
ATOM 615 O O . ILE A 1 78 ? 3.941 22.719 7.469 1 81.94 78 ILE A O 1
ATOM 619 N N . VAL A 1 79 ? 2.533 24.141 8.453 1 84.31 79 VAL A N 1
ATOM 620 C CA . VAL A 1 79 ? 1.631 24.188 7.309 1 84.31 79 VAL A CA 1
ATOM 621 C C . VAL A 1 79 ? 2.354 24.781 6.102 1 84.31 79 VAL A C 1
ATOM 623 O O . VAL A 1 79 ? 2.283 24.25 4.996 1 84.31 79 VAL A O 1
ATOM 626 N N . LYS A 1 80 ? 3.062 25.875 6.352 1 85.44 80 LYS A N 1
ATOM 627 C CA . LYS A 1 80 ? 3.811 26.516 5.273 1 85.44 80 LYS A CA 1
ATOM 628 C C . LYS A 1 80 ? 4.891 25.578 4.73 1 85.44 80 LYS A C 1
ATOM 630 O O . LYS A 1 80 ? 5.09 25.5 3.516 1 85.44 80 LYS A O 1
ATOM 635 N N . ARG A 1 81 ? 5.555 24.938 5.598 1 91 81 ARG A N 1
ATOM 636 C CA . ARG A 1 81 ? 6.605 24.016 5.184 1 91 81 ARG A CA 1
ATOM 637 C C . ARG A 1 81 ? 6.035 22.859 4.367 1 91 81 ARG A C 1
ATOM 639 O O . ARG A 1 81 ? 6.598 22.484 3.336 1 91 81 ARG A O 1
ATOM 646 N N . MET A 1 82 ? 4.867 22.359 4.797 1 92 82 MET A N 1
ATOM 647 C CA . MET A 1 82 ? 4.223 21.266 4.082 1 92 82 MET A CA 1
ATOM 648 C C . MET A 1 82 ? 3.775 21.703 2.693 1 92 82 MET A C 1
ATOM 650 O O . MET A 1 82 ? 3.967 20.984 1.716 1 92 82 MET A O 1
ATOM 654 N N . GLN A 1 83 ? 3.246 22.906 2.637 1 91.31 83 GLN A N 1
ATOM 655 C CA . GLN A 1 83 ? 2.797 23.438 1.355 1 91.31 83 GLN A CA 1
ATOM 656 C C . GLN A 1 83 ? 3.965 23.609 0.39 1 91.31 83 GLN A C 1
ATOM 658 O O . GLN A 1 83 ? 3.844 23.312 -0.799 1 91.31 83 GLN A O 1
ATOM 663 N N . THR A 1 84 ? 5.039 24.078 0.892 1 93.06 84 THR A N 1
ATOM 664 C CA . THR A 1 84 ? 6.234 24.25 0.07 1 93.06 84 THR A CA 1
ATOM 665 C C . THR A 1 84 ? 6.711 22.906 -0.475 1 93.06 84 THR A C 1
ATOM 667 O O . THR A 1 84 ? 7.016 22.781 -1.663 1 93.06 84 THR A O 1
ATOM 670 N N . LEU A 1 85 ? 6.75 21.906 0.379 1 94.94 85 LEU A N 1
ATOM 671 C CA . LEU A 1 85 ? 7.184 20.562 -0.028 1 94.94 85 LEU A CA 1
ATOM 672 C C . LEU A 1 85 ? 6.258 20 -1.094 1 94.94 85 LEU A C 1
ATOM 674 O O . LEU A 1 85 ? 6.719 19.438 -2.09 1 94.94 85 LEU A O 1
ATOM 678 N N . ILE A 1 86 ? 4.953 20.156 -0.928 1 95.88 86 ILE A N 1
ATOM 679 C CA . ILE A 1 86 ? 3.961 19.672 -1.882 1 95.88 86 ILE A CA 1
ATOM 680 C C . ILE A 1 86 ? 4.164 20.359 -3.232 1 95.88 86 ILE A C 1
ATOM 682 O O . ILE A 1 86 ? 4.168 19.703 -4.273 1 95.88 86 ILE A O 1
ATOM 686 N N . ASN A 1 87 ? 4.391 21.656 -3.213 1 94.81 87 ASN A N 1
ATOM 687 C CA . ASN A 1 87 ? 4.566 22.422 -4.441 1 94.81 87 ASN A CA 1
ATOM 688 C C . ASN A 1 87 ? 5.832 22 -5.184 1 94.81 87 ASN A C 1
ATOM 690 O O . ASN A 1 87 ? 5.824 21.875 -6.41 1 94.81 87 ASN A O 1
ATOM 694 N N . VAL A 1 88 ? 6.859 21.797 -4.457 1 95.88 88 VAL A N 1
ATOM 695 C CA . VAL A 1 88 ? 8.133 21.391 -5.051 1 95.88 88 VAL A CA 1
ATOM 696 C C . VAL A 1 88 ? 7.969 20.062 -5.773 1 95.88 88 VAL A C 1
ATOM 698 O O . VAL A 1 88 ? 8.422 19.906 -6.91 1 95.88 88 VAL A O 1
ATOM 701 N N . ILE A 1 89 ? 7.316 19.156 -5.16 1 95.88 89 ILE A N 1
ATOM 702 C CA . ILE A 1 89 ? 7.148 17.844 -5.75 1 95.88 89 ILE A CA 1
ATOM 703 C C . ILE A 1 89 ? 6.199 17.922 -6.945 1 95.88 89 ILE A C 1
ATOM 705 O O . ILE A 1 89 ? 6.449 17.312 -7.988 1 95.88 89 ILE A O 1
ATOM 709 N N . ARG A 1 90 ? 5.195 18.688 -6.789 1 95.12 90 ARG A N 1
ATOM 710 C CA . ARG A 1 90 ? 4.223 18.875 -7.859 1 95.12 90 ARG A CA 1
ATOM 711 C C . ARG A 1 90 ? 4.883 19.438 -9.109 1 95.12 90 ARG A C 1
ATOM 713 O O . ARG A 1 90 ? 4.508 19.094 -10.234 1 95.12 90 ARG A O 1
ATOM 720 N N . GLU A 1 91 ? 5.836 20.234 -8.953 1 95.5 91 GLU A N 1
ATOM 721 C CA . GLU A 1 91 ? 6.543 20.875 -10.07 1 95.5 91 GLU A CA 1
ATOM 722 C C . GLU A 1 91 ? 7.23 19.828 -10.945 1 95.5 91 GLU A C 1
ATOM 724 O O . GLU A 1 91 ? 7.457 20.062 -12.133 1 95.5 91 GLU A O 1
ATOM 729 N N . GLY A 1 92 ? 7.516 18.703 -10.344 1 94.56 92 GLY A N 1
ATOM 730 C CA . GLY A 1 92 ? 8.141 17.625 -11.094 1 94.56 92 GLY A CA 1
ATOM 731 C C . GLY A 1 92 ? 7.16 16.875 -11.984 1 94.56 92 GLY A C 1
ATOM 732 O O . GLY A 1 92 ? 7.57 16.062 -12.805 1 94.56 92 GLY A O 1
ATOM 733 N N . TYR A 1 93 ? 5.871 17.219 -11.812 1 94 93 TYR A N 1
ATOM 734 C CA . TYR A 1 93 ? 4.824 16.562 -12.586 1 94 93 TYR A CA 1
ATOM 735 C C . TYR A 1 93 ? 3.859 17.578 -13.172 1 94 93 TYR A C 1
ATOM 737 O O . TYR A 1 93 ? 2.66 17.531 -12.898 1 94 93 TYR A O 1
ATOM 745 N N . PRO A 1 94 ? 4.289 18.422 -14.102 1 90.94 94 PRO A N 1
ATOM 746 C CA . PRO A 1 94 ? 3.494 19.547 -14.594 1 90.94 94 PRO A CA 1
ATOM 747 C C . PRO A 1 94 ? 2.273 19.109 -15.398 1 90.94 94 PRO A C 1
ATOM 749 O O . PRO A 1 94 ? 1.285 19.844 -15.484 1 90.94 94 PRO A O 1
ATOM 752 N N . ASN A 1 95 ? 2.293 17.938 -15.945 1 89.56 95 ASN A N 1
ATOM 753 C CA . ASN A 1 95 ? 1.205 17.469 -16.797 1 89.56 95 ASN A CA 1
ATOM 754 C C . ASN A 1 95 ? 0.14 16.719 -16.016 1 89.56 95 ASN A C 1
ATOM 756 O O . ASN A 1 95 ? -0.86 16.281 -16.578 1 89.56 95 ASN A O 1
ATOM 760 N N . LYS A 1 96 ? 0.413 16.594 -14.75 1 90.25 96 LYS A N 1
ATOM 761 C CA . LYS A 1 96 ? -0.573 15.914 -13.914 1 90.25 96 LYS A CA 1
ATOM 762 C C . LYS A 1 96 ? -1.471 16.922 -13.195 1 90.25 96 LYS A C 1
ATOM 764 O O . LYS A 1 96 ? -0.985 17.781 -12.453 1 90.25 96 LYS A O 1
ATOM 769 N N . HIS A 1 97 ? -2.742 16.828 -13.445 1 92.38 97 HIS A N 1
ATOM 770 C CA . HIS A 1 97 ? -3.715 17.688 -12.789 1 92.38 97 HIS A CA 1
ATOM 771 C C . HIS A 1 97 ? -4.312 17 -11.562 1 92.38 97 HIS A C 1
ATOM 773 O O . HIS A 1 97 ? -5.359 16.359 -11.648 1 92.38 97 HIS A O 1
ATOM 779 N N . ILE A 1 98 ? -3.658 17.188 -10.469 1 94.38 98 ILE A N 1
ATOM 780 C CA . ILE A 1 98 ? -4.055 16.578 -9.203 1 94.38 98 ILE A CA 1
ATOM 781 C C . ILE A 1 98 ? -4.504 17.672 -8.234 1 94.38 98 ILE A C 1
ATOM 783 O O . ILE A 1 98 ? -3.863 18.734 -8.133 1 94.38 98 ILE A O 1
ATOM 787 N N . THR A 1 99 ? -5.605 17.578 -7.629 1 94.5 99 THR A N 1
ATOM 788 C CA . THR A 1 99 ? -6.047 18.484 -6.578 1 94.5 99 THR A CA 1
ATOM 789 C C . THR A 1 99 ? -5.531 18.031 -5.219 1 94.5 99 THR A C 1
ATOM 791 O O . THR A 1 99 ? -5.875 16.938 -4.75 1 94.5 99 THR A O 1
ATOM 794 N N . VAL A 1 100 ? -4.715 18.859 -4.625 1 95.56 100 VAL A N 1
ATOM 795 C CA . VAL A 1 100 ? -4.117 18.516 -3.344 1 95.56 100 VAL A CA 1
ATOM 796 C C . VAL A 1 100 ? -4.715 19.375 -2.236 1 95.56 100 VAL A C 1
ATOM 798 O O . VAL A 1 100 ? -4.82 20.594 -2.383 1 95.56 100 VAL A O 1
ATOM 801 N N . SER A 1 101 ? -5.141 18.734 -1.176 1 93.69 101 SER A N 1
ATOM 802 C CA . SER A 1 101 ? -5.609 19.422 0.023 1 93.69 101 SER A CA 1
ATOM 803 C C . SER A 1 101 ? -4.754 19.078 1.234 1 93.69 101 SER A C 1
ATOM 805 O O . SER A 1 101 ? -4.371 17.922 1.414 1 93.69 101 SER A O 1
ATOM 807 N N . LEU A 1 102 ? -4.441 20.078 1.982 1 93.12 102 LEU A N 1
ATOM 808 C CA . LEU A 1 102 ? -3.65 19.891 3.193 1 93.12 102 LEU A CA 1
ATOM 809 C C . LEU A 1 102 ? -4.523 20.016 4.438 1 93.12 102 LEU A C 1
ATOM 811 O O . LEU A 1 102 ? -5.23 21.016 4.602 1 93.12 102 LEU A O 1
ATOM 815 N N . HIS A 1 103 ? -4.516 19 5.254 1 91.88 103 HIS A N 1
ATOM 816 C CA . HIS A 1 103 ? -5.23 18.969 6.523 1 91.88 103 HIS A CA 1
ATOM 817 C C . HIS A 1 103 ? -4.266 18.922 7.703 1 91.88 103 HIS A C 1
ATOM 819 O O . HIS A 1 103 ? -3.682 17.875 7.992 1 91.88 103 HIS A O 1
ATOM 825 N N . ALA A 1 104 ? -4.082 20.062 8.32 1 89.94 104 ALA A N 1
ATOM 826 C CA . ALA A 1 104 ? -3.287 20.141 9.539 1 89.94 104 ALA A CA 1
ATOM 827 C C . ALA A 1 104 ? -4.172 20.062 10.781 1 89.94 104 ALA A C 1
ATOM 829 O O . ALA A 1 104 ? -5.059 20.891 10.977 1 89.94 104 ALA A O 1
ATOM 830 N N . VAL A 1 105 ? -3.947 19.031 11.555 1 88.5 105 VAL A N 1
ATOM 831 C CA . VAL A 1 105 ? -4.812 18.781 12.703 1 88.5 105 VAL A CA 1
ATOM 832 C C . VAL A 1 105 ? -3.971 18.656 13.969 1 88.5 105 VAL A C 1
ATOM 834 O O . VAL A 1 105 ? -2.93 18 13.969 1 88.5 105 VAL A O 1
ATOM 837 N N . CYS A 1 106 ? -4.41 19.297 15.008 1 84.56 106 CYS A N 1
ATOM 838 C CA . CYS A 1 106 ? -3.695 19.234 16.281 1 84.56 106 CYS A CA 1
ATOM 839 C C . CYS A 1 106 ? -3.943 17.906 16.984 1 84.56 106 CYS A C 1
ATOM 841 O O . CYS A 1 106 ? -5.082 17.438 17.062 1 84.56 106 CYS A O 1
ATOM 843 N N . GLY A 1 107 ? -2.844 17.25 17.469 1 87.44 107 GLY A N 1
ATOM 844 C CA . GLY A 1 107 ? -2.959 16.016 18.219 1 87.44 107 GLY A CA 1
ATOM 845 C C . GLY A 1 107 ? -1.784 15.078 18.016 1 87.44 107 GLY A C 1
ATOM 846 O O . GLY A 1 107 ? -0.811 15.43 17.344 1 87.44 107 GLY A O 1
ATOM 847 N N . GLU A 1 108 ? -1.825 13.93 18.766 1 89.31 108 GLU A N 1
ATOM 848 C CA . GLU A 1 108 ? -0.817 12.891 18.578 1 89.31 108 GLU A CA 1
ATOM 849 C C . GLU A 1 108 ? -0.88 12.32 17.172 1 89.31 108 GLU A C 1
ATOM 851 O O . GLU A 1 108 ? -1.959 11.977 16.672 1 89.31 108 GLU A O 1
ATOM 856 N N . PRO A 1 109 ? 0.144 12.203 16.531 1 92.31 109 PRO A N 1
ATOM 857 C CA . PRO A 1 109 ? 0.183 11.867 15.102 1 92.31 109 PRO A CA 1
ATOM 858 C C . PRO A 1 109 ? -0.619 10.609 14.773 1 92.31 109 PRO A C 1
ATOM 860 O O . PRO A 1 109 ? -1.459 10.633 13.867 1 92.31 109 PRO A O 1
ATOM 863 N N . GLY A 1 110 ? -0.382 9.523 15.492 1 92.06 110 GLY A N 1
ATOM 864 C CA . GLY A 1 110 ? -1.097 8.289 15.211 1 92.06 110 GLY A CA 1
ATOM 865 C C . GLY A 1 110 ? -2.604 8.438 15.312 1 92.06 110 GLY A C 1
ATOM 866 O O . GLY A 1 110 ? -3.334 7.988 14.422 1 92.06 110 GLY A O 1
ATOM 867 N N . HIS A 1 111 ? -3.051 9.086 16.328 1 93.25 111 HIS A N 1
ATOM 868 C CA . HIS A 1 111 ? -4.477 9.297 16.547 1 93.25 111 HIS A CA 1
ATOM 869 C C . HIS A 1 111 ? -5.074 10.203 15.477 1 93.25 111 HIS A C 1
ATOM 871 O O . HIS A 1 111 ? -6.141 9.906 14.93 1 93.25 111 HIS A O 1
ATOM 877 N N . VAL A 1 112 ? -4.367 11.25 15.156 1 93.56 112 VAL A N 1
ATOM 878 C CA . VAL A 1 112 ? -4.836 12.211 14.164 1 93.56 112 VAL A CA 1
ATOM 879 C C . VAL A 1 112 ? -5 11.523 12.805 1 93.56 112 VAL A C 1
ATOM 881 O O . VAL A 1 112 ? -6.02 11.695 12.133 1 93.56 112 VAL A O 1
ATOM 884 N N . ILE A 1 113 ? -4.051 10.703 12.438 1 96.38 113 ILE A N 1
ATOM 885 C CA . ILE A 1 113 ? -4.059 10.055 11.133 1 96.38 113 ILE A CA 1
ATOM 886 C C . ILE A 1 113 ? -5.234 9.086 11.047 1 96.38 113 ILE A C 1
ATOM 888 O O . ILE A 1 113 ? -5.988 9.102 10.07 1 96.38 113 ILE A O 1
ATOM 892 N N . VAL A 1 114 ? -5.406 8.289 12.07 1 95.31 114 VAL A N 1
ATOM 893 C CA . VAL A 1 114 ? -6.484 7.305 12.078 1 95.31 114 VAL A CA 1
ATOM 894 C C . VAL A 1 114 ? -7.832 8.016 12.055 1 95.31 114 VAL A C 1
ATOM 896 O O . VAL A 1 114 ? -8.711 7.672 11.258 1 95.31 114 VAL A O 1
ATOM 899 N N . GLU A 1 115 ? -7.957 9.008 12.891 1 95.88 115 GLU A N 1
ATOM 900 C CA . GLU A 1 115 ? -9.219 9.734 12.992 1 95.88 115 GLU A CA 1
ATOM 901 C C . GLU A 1 115 ? -9.555 10.438 11.688 1 95.88 115 GLU A C 1
ATOM 903 O O . GLU A 1 115 ? -10.703 10.391 11.227 1 95.88 115 GLU A O 1
ATOM 908 N N . GLN A 1 116 ? -8.602 11.094 11.094 1 95.81 116 GLN A N 1
ATOM 909 C CA . GLN A 1 116 ? -8.844 11.805 9.844 1 95.81 116 GLN A CA 1
ATOM 910 C C . GLN A 1 116 ? -9.18 10.836 8.711 1 95.81 116 GLN A C 1
ATOM 912 O O . GLN A 1 116 ? -10.047 11.117 7.887 1 95.81 116 GLN A O 1
ATOM 917 N N . ALA A 1 117 ? -8.477 9.727 8.648 1 96.81 117 ALA A N 1
AT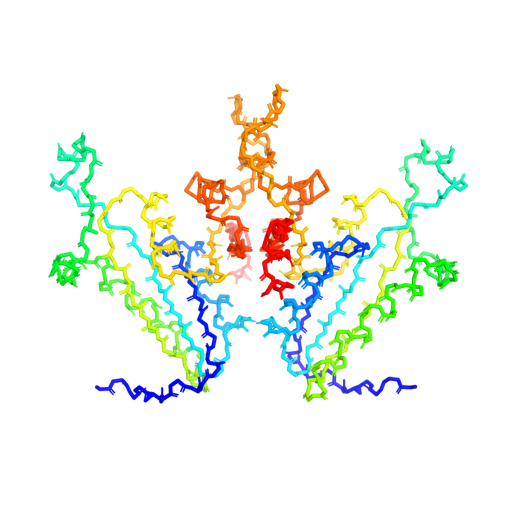OM 918 C CA . ALA A 1 117 ? -8.773 8.727 7.629 1 96.81 117 ALA A CA 1
ATOM 919 C C . ALA A 1 117 ? -10.211 8.234 7.746 1 96.81 117 ALA A C 1
ATOM 921 O O . ALA A 1 117 ? -10.898 8.055 6.738 1 96.81 117 ALA A O 1
ATOM 922 N N . GLU A 1 118 ? -10.617 8 8.969 1 95.31 118 GLU A N 1
ATOM 923 C CA . GLU A 1 118 ? -11.977 7.531 9.219 1 95.31 118 GLU A CA 1
ATOM 924 C C . GLU A 1 118 ? -13 8.609 8.867 1 95.31 118 GLU A C 1
ATOM 926 O O . GLU A 1 118 ? -13.969 8.344 8.148 1 95.31 118 GLU A O 1
ATOM 931 N N . LYS A 1 119 ? -12.766 9.82 9.383 1 94.81 119 LYS A N 1
ATOM 932 C CA . LYS A 1 119 ? -13.695 10.93 9.195 1 94.81 119 LYS A CA 1
ATOM 933 C C . LYS A 1 119 ? -13.867 11.258 7.715 1 94.81 119 LYS A C 1
ATOM 935 O O . LYS A 1 119 ? -14.961 11.633 7.281 1 94.81 119 LYS A O 1
ATOM 940 N N . GLN A 1 120 ? -12.875 11.07 6.934 1 95.31 120 GLN A N 1
ATOM 941 C CA . GLN A 1 120 ? -12.906 11.453 5.527 1 95.31 120 GLN A CA 1
ATOM 942 C C . GLN A 1 120 ? -13.227 10.25 4.641 1 95.31 120 GLN A C 1
ATOM 944 O O . GLN A 1 120 ? -13.125 10.336 3.414 1 95.31 120 GLN A O 1
ATOM 949 N N . PHE A 1 121 ? -13.516 9.109 5.207 1 95.38 121 PHE A N 1
ATOM 950 C CA . PHE A 1 121 ? -13.867 7.891 4.484 1 95.38 121 PHE A CA 1
ATOM 951 C C . PHE A 1 121 ? -12.789 7.539 3.463 1 95.38 121 PHE A C 1
ATOM 953 O O . PHE A 1 121 ? -13.094 7.281 2.297 1 95.38 121 PHE A O 1
ATOM 960 N N . ALA A 1 122 ? -11.578 7.543 3.994 1 96.62 122 ALA A N 1
ATOM 961 C CA . ALA A 1 122 ? -10.453 7.219 3.123 1 96.62 122 ALA A CA 1
ATOM 962 C C . ALA A 1 122 ? -10.57 5.801 2.576 1 96.62 122 ALA A C 1
ATOM 964 O O . ALA A 1 122 ? -10.961 4.879 3.297 1 96.62 122 ALA A O 1
ATOM 965 N N . SER A 1 123 ? -10.289 5.672 1.254 1 96.44 123 SER A N 1
ATOM 966 C CA . SER A 1 123 ? -10.219 4.344 0.651 1 96.44 123 SER A CA 1
ATOM 967 C C . SER A 1 123 ? -8.789 3.795 0.686 1 96.44 123 SER A C 1
ATOM 969 O O . SER A 1 123 ? -8.586 2.59 0.845 1 96.44 123 SER A O 1
ATOM 971 N N . THR A 1 124 ? -7.883 4.641 0.504 1 97.88 124 THR A N 1
ATOM 972 C CA . THR A 1 124 ? -6.465 4.293 0.509 1 97.88 124 THR A CA 1
ATOM 973 C C . THR A 1 124 ? -5.66 5.312 1.313 1 97.88 124 THR A C 1
ATOM 975 O O . THR A 1 124 ? -5.793 6.52 1.105 1 97.88 124 THR A O 1
ATOM 978 N N . LEU A 1 125 ? -4.879 4.805 2.27 1 97.69 125 LEU A N 1
ATOM 979 C CA . LEU A 1 125 ? -3.98 5.645 3.055 1 97.69 125 LEU A CA 1
ATOM 980 C C . LEU A 1 125 ? -2.523 5.305 2.76 1 97.69 125 LEU A C 1
ATOM 982 O O . LEU A 1 125 ? -2.121 4.145 2.846 1 97.69 125 LEU A O 1
ATOM 986 N N . VAL A 1 126 ? -1.763 6.324 2.432 1 98 126 VAL A N 1
ATOM 987 C CA . VAL A 1 126 ? -0.343 6.172 2.133 1 98 126 VAL A CA 1
ATOM 988 C C . VAL A 1 126 ? 0.49 6.625 3.33 1 98 126 VAL A C 1
ATOM 990 O O . VAL A 1 126 ? 0.245 7.691 3.898 1 98 126 VAL A O 1
ATOM 993 N N . LEU A 1 127 ? 1.442 5.781 3.725 1 95.94 127 LEU A N 1
ATOM 994 C CA . LEU A 1 127 ? 2.361 6.039 4.828 1 95.94 127 LEU A CA 1
ATOM 995 C C . LEU A 1 127 ? 3.811 5.902 4.371 1 95.94 127 LEU A C 1
ATOM 997 O O . LEU A 1 127 ? 4.156 4.961 3.658 1 95.94 127 LEU A O 1
ATOM 1001 N N . GLY A 1 128 ? 4.594 6.875 4.742 1 95.19 128 GLY A N 1
ATOM 1002 C CA . GLY A 1 128 ? 6.035 6.695 4.633 1 95.19 128 GLY A CA 1
ATOM 1003 C C . GLY A 1 128 ? 6.637 5.965 5.816 1 95.19 128 GLY A C 1
ATOM 1004 O O . GLY A 1 128 ? 6.324 6.273 6.969 1 95.19 128 GLY A O 1
ATOM 1005 N N . THR A 1 129 ? 7.453 4.938 5.508 1 90.38 129 THR A N 1
ATOM 1006 C CA . THR A 1 129 ? 8.086 4.176 6.578 1 90.38 129 THR A CA 1
ATOM 1007 C C . THR A 1 129 ? 9.586 4.047 6.336 1 90.38 129 THR A C 1
ATOM 1009 O O . THR A 1 129 ? 10.047 4.172 5.203 1 90.38 129 THR A O 1
ATOM 1012 N N . THR A 1 130 ? 10.273 3.947 7.414 1 85.56 130 THR A N 1
ATOM 1013 C CA . THR A 1 130 ? 11.703 3.662 7.387 1 85.56 130 THR A CA 1
ATOM 1014 C C . THR A 1 130 ? 11.992 2.303 8.016 1 85.56 130 THR A C 1
ATOM 1016 O O . THR A 1 130 ? 12.055 2.18 9.242 1 85.56 130 THR A O 1
ATOM 1019 N N . PRO A 1 131 ? 12.023 1.342 7.184 1 73.38 131 PRO A N 1
ATOM 1020 C CA . PRO A 1 131 ? 12.32 0.027 7.758 1 73.38 131 PRO A CA 1
ATOM 1021 C C . PRO A 1 131 ? 13.711 -0.051 8.375 1 73.38 131 PRO A C 1
ATOM 1023 O O . PRO A 1 131 ? 14.656 0.557 7.867 1 73.38 131 PRO A O 1
ATOM 1026 N N . ARG A 1 132 ? 13.75 -0.335 9.719 1 60.81 132 ARG A N 1
ATOM 1027 C CA . ARG A 1 132 ? 15.016 -0.476 10.43 1 60.81 132 ARG A CA 1
ATOM 1028 C C . ARG A 1 132 ? 15.516 -1.915 10.375 1 60.81 132 ARG A C 1
ATOM 1030 O O . ARG A 1 132 ? 14.719 -2.854 10.32 1 60.81 132 ARG A O 1
ATOM 1037 N N . SER A 1 133 ? 16.844 -1.987 10.156 1 51.5 133 SER A N 1
ATOM 1038 C CA . SER A 1 133 ? 17.5 -3.291 10.156 1 51.5 133 SER A CA 1
ATOM 1039 C C . SER A 1 133 ? 17.203 -4.059 11.445 1 51.5 133 SER A C 1
ATOM 1041 O O . SER A 1 133 ? 16.969 -3.457 12.492 1 51.5 133 SER A O 1
ATOM 1043 N N . HIS A 1 134 ? 16.688 -5.312 11.336 1 49.72 134 HIS A N 1
ATOM 1044 C CA . HIS A 1 134 ? 16.375 -6.301 12.367 1 49.72 134 HIS A CA 1
ATOM 1045 C C . HIS A 1 134 ? 17.359 -6.227 13.523 1 49.72 134 HIS A C 1
ATOM 1047 O O . HIS A 1 134 ? 17.062 -6.676 14.633 1 49.72 134 HIS A O 1
ATOM 1053 N N . TYR A 1 135 ? 18.531 -5.805 13.297 1 45.28 135 TYR A N 1
ATOM 1054 C CA . TYR A 1 135 ? 19.547 -6.074 14.297 1 45.28 135 TYR A CA 1
ATOM 1055 C C . TYR A 1 135 ? 19.281 -5.297 15.578 1 45.28 135 TYR A C 1
ATOM 1057 O O . TYR A 1 135 ? 19.875 -5.578 16.625 1 45.28 135 TYR A O 1
ATOM 1065 N N . LEU A 1 136 ? 18.578 -4.363 15.539 1 44.38 136 LEU A N 1
ATOM 1066 C CA . LEU A 1 136 ? 18.5 -3.582 16.766 1 44.38 136 LEU A CA 1
ATOM 1067 C C . LEU A 1 136 ? 17.172 -3.795 17.469 1 44.38 136 LEU A C 1
ATOM 1069 O O . LEU A 1 136 ? 16.344 -2.885 17.531 1 44.38 136 LEU A O 1
ATOM 1073 N N . MET A 1 137 ? 16.688 -4.918 17.578 1 43.81 137 MET A N 1
ATOM 1074 C CA . MET A 1 137 ? 15.328 -5.051 18.078 1 43.81 137 MET A CA 1
ATOM 1075 C C . MET A 1 137 ? 15.297 -4.922 19.594 1 43.81 137 MET A C 1
ATOM 1077 O O . MET A 1 137 ? 16 -5.645 20.297 1 43.81 137 MET A O 1
ATOM 1081 N N . PRO A 1 138 ? 14.766 -3.877 20.062 1 40.78 138 PRO A N 1
ATOM 1082 C CA . PRO A 1 138 ? 14.617 -3.92 21.531 1 40.78 138 PRO A CA 1
ATOM 1083 C C . PRO A 1 138 ? 13.828 -5.137 22 1 40.78 138 PRO A C 1
ATOM 1085 O O . PRO A 1 138 ? 13.07 -5.727 21.234 1 40.78 138 PRO A O 1
ATOM 1088 N N . THR A 1 139 ? 13.852 -5.504 23.234 1 39.28 139 THR A N 1
ATOM 1089 C CA . THR A 1 139 ? 13.172 -6.465 24.094 1 39.28 139 THR A CA 1
ATOM 1090 C C . THR A 1 139 ? 11.672 -6.184 24.141 1 39.28 139 THR A C 1
ATOM 1092 O O . THR A 1 139 ? 11.25 -5.074 24.469 1 39.28 139 THR A O 1
ATOM 1095 N N . GLY A 1 140 ? 10.773 -6.938 23.422 1 44.44 140 GLY A N 1
ATOM 1096 C CA . GLY A 1 140 ? 9.336 -7.023 23.609 1 44.44 140 GLY A CA 1
ATOM 1097 C C . GLY A 1 140 ? 8.539 -6.715 22.359 1 44.44 140 GLY A C 1
ATOM 1098 O O . GLY A 1 140 ? 7.312 -6.762 22.375 1 44.44 140 GLY A O 1
ATOM 1099 N N . MET A 1 141 ? 9.055 -5.723 21.562 1 43.41 141 MET A N 1
ATOM 1100 C CA . MET A 1 141 ? 8.273 -5.457 20.344 1 43.41 141 MET A CA 1
ATOM 1101 C C . MET A 1 141 ? 8.234 -6.684 19.438 1 43.41 141 MET A C 1
ATOM 1103 O O . MET A 1 141 ? 9.258 -7.344 19.25 1 43.41 141 MET A O 1
ATOM 1107 N N . SER A 1 142 ? 7.121 -7.156 19.219 1 46.78 142 SER A N 1
ATOM 1108 C CA . SER A 1 142 ? 7.133 -8.25 18.25 1 46.78 142 SER A CA 1
ATOM 1109 C C . SER A 1 142 ? 7.922 -7.867 17 1 46.78 142 SER A C 1
ATOM 1111 O O . SER A 1 142 ? 7.961 -6.695 16.609 1 46.78 142 SER A O 1
ATOM 1113 N N . LEU A 1 143 ? 8.93 -8.703 16.656 1 44.56 143 LEU A N 1
ATOM 1114 C CA . LEU A 1 143 ? 9.867 -8.625 15.547 1 44.56 143 LEU A CA 1
ATOM 1115 C C . LEU A 1 143 ? 9.203 -7.98 14.328 1 44.56 143 LEU A C 1
ATOM 1117 O O . LEU A 1 143 ? 9.828 -7.176 13.633 1 44.56 143 LEU A O 1
ATOM 1121 N N . ALA A 1 144 ? 8.047 -8.391 14.094 1 49.88 144 ALA A N 1
ATOM 1122 C CA . ALA A 1 144 ? 7.406 -8.047 12.828 1 49.88 144 ALA A CA 1
ATOM 1123 C C . ALA A 1 144 ? 7.094 -6.555 12.766 1 49.88 144 ALA A C 1
ATOM 1125 O O . ALA A 1 144 ? 7.32 -5.914 11.734 1 49.88 144 ALA A O 1
ATOM 1126 N N . THR A 1 145 ? 6.488 -6.039 13.992 1 49.53 145 THR A N 1
ATOM 1127 C CA . THR A 1 145 ? 6.059 -4.645 14 1 49.53 145 THR A CA 1
ATOM 1128 C C . THR A 1 145 ? 7.266 -3.711 13.953 1 49.53 145 THR A C 1
ATOM 1130 O O . THR A 1 145 ? 7.242 -2.699 13.25 1 49.53 145 THR A O 1
ATOM 1133 N N . ALA A 1 146 ? 8.18 -4.004 14.797 1 48.03 146 ALA A N 1
ATOM 1134 C CA . ALA A 1 146 ? 9.32 -3.111 14.977 1 48.03 146 ALA A CA 1
ATOM 1135 C C . ALA A 1 146 ? 10.086 -2.926 13.672 1 48.03 146 ALA A C 1
ATOM 1137 O O . ALA A 1 146 ? 10.562 -1.828 13.383 1 48.03 146 ALA A O 1
ATOM 1138 N N . MET A 1 147 ? 10.18 -4.016 12.992 1 52.84 147 MET A N 1
ATOM 1139 C CA . MET A 1 147 ? 11.117 -4.031 11.875 1 52.84 147 MET A CA 1
ATOM 1140 C C . MET A 1 147 ? 10.531 -3.303 10.672 1 52.84 147 MET A C 1
ATOM 1142 O O . MET A 1 147 ? 11.273 -2.805 9.82 1 52.84 147 MET A O 1
ATOM 1146 N N . CYS A 1 148 ? 9.117 -3.293 10.719 1 58.03 148 CYS A N 1
ATOM 1147 C CA . CYS A 1 148 ? 8.609 -2.9 9.406 1 58.03 148 CYS A CA 1
ATOM 1148 C C . CYS A 1 148 ? 7.996 -1.504 9.453 1 58.03 148 CYS A C 1
ATOM 1150 O O . CYS A 1 148 ? 7.984 -0.791 8.453 1 58.03 148 CYS A O 1
ATOM 1152 N N . TYR A 1 149 ? 7.711 -1.192 10.875 1 66.88 149 TYR A N 1
ATOM 1153 C CA . TYR A 1 149 ? 6.934 0.04 10.945 1 66.88 149 TYR A CA 1
ATOM 1154 C C . TYR A 1 149 ? 7.578 1.033 11.906 1 66.88 149 TYR A C 1
ATOM 1156 O O . TYR A 1 149 ? 8.266 0.637 12.852 1 66.88 149 TYR A O 1
ATOM 1164 N N . GLY A 1 150 ? 7.668 2.279 11.617 1 72.88 150 GLY A N 1
ATOM 1165 C CA . GLY A 1 150 ? 7.805 3.285 12.656 1 72.88 150 GLY A CA 1
ATOM 1166 C C . GLY A 1 150 ? 6.672 3.254 13.664 1 72.88 150 GLY A C 1
ATOM 1167 O O . GLY A 1 150 ? 5.664 2.58 13.453 1 72.88 150 GLY A O 1
ATOM 1168 N N . THR A 1 151 ? 6.871 3.721 14.805 1 79.31 151 THR A N 1
ATOM 1169 C CA . THR A 1 151 ? 5.902 3.705 15.891 1 79.31 151 THR A CA 1
ATOM 1170 C C . THR A 1 151 ? 4.57 4.297 15.445 1 79.31 151 THR A C 1
ATOM 1172 O O . THR A 1 151 ? 3.51 3.746 15.734 1 79.31 151 THR A O 1
ATOM 1175 N N . VAL A 1 152 ? 4.629 5.402 14.727 1 86.75 152 VAL A N 1
ATOM 1176 C CA . VAL A 1 152 ? 3.395 6.051 14.289 1 86.75 152 VAL A CA 1
ATOM 1177 C C . VAL A 1 152 ? 2.725 5.215 13.203 1 86.75 152 VAL A C 1
ATOM 1179 O O . VAL A 1 152 ? 1.542 4.879 13.312 1 86.75 152 VAL A O 1
ATOM 1182 N N . SER A 1 153 ? 3.482 4.816 12.188 1 88.56 153 SER A N 1
ATOM 1183 C CA . SER A 1 153 ? 2.902 4.02 11.109 1 88.56 153 SER A CA 1
ATOM 1184 C C . SER A 1 153 ? 2.371 2.691 11.633 1 88.56 153 SER A C 1
ATOM 1186 O O . SER A 1 153 ? 1.346 2.197 11.156 1 88.56 153 SER A O 1
ATOM 1188 N N . GLY A 1 154 ? 3.082 2.129 12.578 1 83 154 GLY A N 1
ATOM 1189 C CA . GLY A 1 154 ? 2.59 0.911 13.203 1 83 154 GLY A CA 1
ATOM 1190 C C . GLY A 1 154 ? 1.256 1.097 13.898 1 83 154 GLY A C 1
ATOM 1191 O O . GLY A 1 154 ? 0.351 0.273 13.75 1 83 154 GLY A O 1
ATOM 1192 N N . TYR A 1 155 ? 1.178 2.119 14.68 1 84.56 155 TYR A N 1
ATOM 1193 C CA . TYR A 1 155 ? -0.076 2.445 15.352 1 84.56 155 TYR A CA 1
ATOM 1194 C C . TYR A 1 155 ? -1.207 2.613 14.344 1 84.56 155 TYR A C 1
ATOM 1196 O O . TYR A 1 155 ? -2.307 2.094 14.547 1 84.56 155 TYR A O 1
ATOM 1204 N N . VAL A 1 156 ? -0.931 3.305 13.312 1 90.19 156 VAL A N 1
ATOM 1205 C CA . VAL A 1 156 ? -1.943 3.613 12.312 1 90.19 156 VAL A CA 1
ATOM 1206 C C . VAL A 1 156 ? -2.436 2.324 11.656 1 90.19 156 VAL A C 1
ATOM 1208 O O . VAL A 1 156 ? -3.643 2.094 11.555 1 90.19 156 VAL A O 1
ATOM 1211 N N . VAL A 1 157 ? -1.558 1.491 11.242 1 86.75 157 VAL A N 1
ATOM 1212 C CA . VAL A 1 157 ? -1.926 0.254 10.562 1 86.75 157 VAL A CA 1
ATOM 1213 C C . VAL A 1 157 ? -2.768 -0.616 11.492 1 86.75 157 VAL A C 1
ATOM 1215 O O . VAL A 1 157 ? -3.715 -1.271 11.047 1 86.75 157 VAL A O 1
ATOM 1218 N N . GLU A 1 158 ? -2.457 -0.566 12.68 1 83 158 GLU A N 1
ATOM 1219 C CA . GLU A 1 158 ? -3.141 -1.39 13.672 1 83 158 GLU A CA 1
ATOM 1220 C C . GLU A 1 158 ? -4.551 -0.87 13.945 1 83 158 GLU A C 1
ATOM 1222 O O . GLU A 1 158 ? -5.465 -1.65 14.219 1 83 158 GLU A O 1
ATOM 1227 N N . HIS A 1 159 ? -4.738 0.375 13.859 1 87.81 159 HIS A N 1
ATOM 1228 C CA . HIS A 1 159 ? -5.977 0.949 14.375 1 87.81 159 HIS A CA 1
ATOM 1229 C C . HIS A 1 159 ? -6.855 1.472 13.242 1 87.81 159 HIS A C 1
ATOM 1231 O O . HIS A 1 159 ? -7.992 1.891 13.477 1 87.81 159 HIS A O 1
ATOM 1237 N N . LEU A 1 160 ? -6.344 1.398 12.102 1 91.25 160 LEU A N 1
ATOM 1238 C CA . LEU A 1 160 ? -7.113 1.877 10.961 1 91.25 160 LEU A CA 1
ATOM 1239 C C . LEU A 1 160 ? -8.352 1.014 10.734 1 91.25 160 LEU A C 1
ATOM 1241 O O . LEU A 1 160 ? -8.289 -0.212 10.852 1 91.25 160 LEU A O 1
ATOM 1245 N N . PRO A 1 161 ? -9.492 1.69 10.414 1 91.25 161 PRO A N 1
ATOM 1246 C CA . PRO A 1 161 ? -10.633 0.863 9.992 1 91.25 161 PRO A CA 1
ATOM 1247 C C . PRO A 1 161 ? -10.242 -0.203 8.977 1 91.25 161 PRO A C 1
ATOM 1249 O O . PRO A 1 161 ? -9.43 0.061 8.078 1 91.25 161 PRO A O 1
ATOM 1252 N N . PRO A 1 162 ? -10.727 -1.418 9.031 1 87.94 162 PRO A N 1
ATOM 1253 C CA . PRO A 1 162 ? -10.258 -2.561 8.25 1 87.94 162 PRO A CA 1
ATOM 1254 C C . PRO A 1 162 ? -10.555 -2.418 6.758 1 87.94 162 PRO A C 1
ATOM 1256 O O . PRO A 1 162 ? -10.008 -3.166 5.941 1 87.94 162 PRO A O 1
ATOM 1259 N N . GLU A 1 163 ? -11.438 -1.506 6.336 1 92.06 163 GLU A N 1
ATOM 1260 C CA . GLU A 1 163 ? -11.805 -1.382 4.93 1 92.06 163 GLU A CA 1
ATOM 1261 C C . GLU A 1 163 ? -10.836 -0.466 4.188 1 92.06 163 GLU A C 1
ATOM 1263 O O . GLU A 1 163 ? -10.906 -0.343 2.961 1 92.06 163 GLU A O 1
ATOM 1268 N N . ILE A 1 164 ? -9.93 0.198 4.902 1 95.31 164 ILE A N 1
ATOM 1269 C CA . ILE A 1 164 ? -9.023 1.155 4.281 1 95.31 164 ILE A CA 1
ATOM 1270 C C . ILE A 1 164 ? -7.75 0.443 3.836 1 95.31 164 ILE A C 1
ATOM 1272 O O . ILE A 1 164 ? -7.066 -0.187 4.648 1 95.31 164 ILE A O 1
ATOM 1276 N N . ASN A 1 165 ? -7.422 0.528 2.553 1 95.62 165 ASN A N 1
ATOM 1277 C CA . ASN A 1 165 ? -6.168 -0.005 2.031 1 95.62 165 ASN A CA 1
ATOM 1278 C C . ASN A 1 165 ? -4.973 0.842 2.465 1 95.62 165 ASN A C 1
ATOM 1280 O O . ASN A 1 165 ? -5.102 2.053 2.656 1 95.62 165 ASN A O 1
ATOM 1284 N N . VAL A 1 166 ? -3.816 0.194 2.631 1 94.62 166 VAL A N 1
ATOM 1285 C CA . VAL A 1 166 ? -2.639 0.902 3.117 1 94.62 166 VAL A CA 1
ATOM 1286 C C . VAL A 1 166 ? -1.489 0.738 2.127 1 94.62 166 VAL A C 1
ATOM 1288 O O . VAL A 1 166 ? -1.215 -0.372 1.663 1 94.62 166 VAL A O 1
ATOM 1291 N N . VAL A 1 167 ? -0.883 1.81 1.744 1 96.56 167 VAL A N 1
ATOM 1292 C CA . VAL A 1 167 ? 0.348 1.802 0.961 1 96.56 167 VAL A CA 1
ATOM 1293 C C . VAL A 1 167 ? 1.526 2.203 1.847 1 96.56 167 VAL A C 1
ATOM 1295 O O . VAL A 1 167 ? 1.581 3.328 2.346 1 96.56 167 VAL A O 1
ATOM 1298 N N . LEU A 1 168 ? 2.395 1.285 2.047 1 94.06 168 LEU A N 1
ATOM 1299 C CA . LEU A 1 168 ? 3.623 1.54 2.789 1 94.06 168 LEU A CA 1
ATOM 1300 C C . LEU A 1 168 ? 4.773 1.868 1.842 1 94.06 168 LEU A C 1
ATOM 1302 O O . LEU A 1 168 ? 5.277 0.987 1.144 1 94.06 168 LEU A O 1
ATOM 1306 N N . VAL A 1 16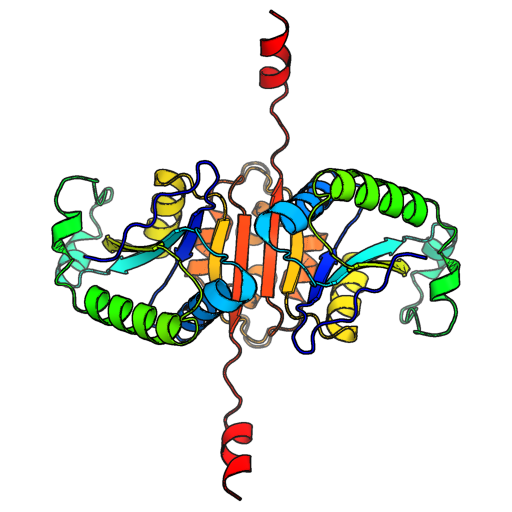9 ? 5.113 3.135 1.817 1 96.25 169 VAL A N 1
ATOM 1307 C CA . VAL A 1 169 ? 6.242 3.576 1.007 1 96.25 169 VAL A CA 1
ATOM 1308 C C . VAL A 1 169 ? 7.516 3.58 1.852 1 96.25 169 VAL A C 1
ATOM 1310 O O . VAL A 1 169 ? 7.629 4.352 2.807 1 96.25 169 VAL A O 1
ATOM 1313 N N . ARG A 1 170 ? 8.422 2.781 1.451 1 92.56 170 ARG A N 1
ATOM 1314 C CA . ARG A 1 170 ? 9.586 2.533 2.293 1 92.56 170 ARG A CA 1
ATOM 1315 C C . ARG A 1 170 ? 10.781 3.365 1.836 1 92.56 170 ARG A C 1
ATOM 1317 O O . ARG A 1 170 ? 11.062 3.451 0.64 1 92.56 170 ARG A O 1
ATOM 1324 N N . TYR A 1 171 ? 11.352 4.02 2.82 1 92.5 171 TYR A N 1
ATOM 1325 C CA . TYR A 1 171 ? 12.492 4.902 2.576 1 92.5 171 TYR A CA 1
ATOM 1326 C C . TYR A 1 171 ? 13.766 4.336 3.184 1 92.5 171 TYR A C 1
ATOM 1328 O O . TYR A 1 171 ? 13.812 4.035 4.379 1 92.5 171 TYR A O 1
ATOM 1336 N N . VAL A 1 172 ? 14.75 4.098 2.373 1 87.25 172 VAL A N 1
ATOM 1337 C CA . VAL A 1 172 ? 16.062 3.676 2.832 1 87.25 172 VAL A CA 1
ATOM 1338 C C . VAL A 1 172 ? 17.062 4.82 2.66 1 87.25 172 VAL A C 1
ATOM 1340 O O . VAL A 1 172 ? 17.234 5.336 1.555 1 87.25 172 VAL A O 1
ATOM 1343 N N . GLU A 1 173 ? 17.609 5.254 3.803 1 81.94 173 GLU A N 1
ATOM 1344 C CA . GLU A 1 173 ? 18.578 6.336 3.766 1 81.94 173 GLU A CA 1
ATOM 1345 C C . GLU A 1 173 ? 19.828 5.93 2.969 1 81.94 173 GLU A C 1
ATOM 1347 O O . GLU A 1 173 ? 20.312 4.805 3.094 1 81.94 173 GLU A O 1
ATOM 1352 N N . PRO A 1 174 ? 20.25 6.734 2.098 1 76.81 174 PRO A N 1
ATOM 1353 C CA . PRO A 1 174 ? 21.453 6.43 1.325 1 76.81 174 PRO A CA 1
ATOM 1354 C C . PRO A 1 174 ? 22.688 6.258 2.203 1 76.81 174 PRO A C 1
ATOM 1356 O O . PRO A 1 174 ? 22.797 6.91 3.244 1 76.81 174 PRO A O 1
ATOM 1359 N N . LYS A 1 175 ? 23.359 5.09 2.072 1 64.56 175 LYS A N 1
ATOM 1360 C CA . LYS A 1 175 ? 24.578 4.871 2.83 1 64.56 175 LYS A CA 1
ATOM 1361 C C . LYS A 1 175 ? 25.609 5.953 2.533 1 64.56 175 LYS A C 1
ATOM 1363 O O . LYS A 1 175 ? 25.688 6.465 1.414 1 64.56 175 LYS A O 1
ATOM 1368 N N . ARG A 1 176 ? 26.141 6.637 3.656 1 56.03 176 ARG A N 1
ATOM 1369 C CA . ARG A 1 176 ? 27.203 7.633 3.555 1 56.03 176 ARG A CA 1
ATOM 1370 C C . ARG A 1 176 ? 28.219 7.238 2.494 1 56.03 176 ARG A C 1
ATOM 1372 O O . ARG A 1 176 ? 28.719 8.094 1.758 1 56.03 176 ARG A O 1
ATOM 1379 N N . ASP A 1 177 ? 28.734 6.062 2.598 1 54.06 177 ASP A N 1
ATOM 1380 C CA . ASP A 1 177 ? 29.844 5.715 1.71 1 54.06 177 ASP A CA 1
ATOM 1381 C C . ASP A 1 177 ? 29.422 5.82 0.245 1 54.06 177 ASP A C 1
ATOM 1383 O O . ASP A 1 177 ? 30.266 6.043 -0.631 1 54.06 177 ASP A O 1
ATOM 1387 N N . ASP A 1 178 ? 28.344 5.637 -0.047 1 50.91 178 ASP A N 1
ATOM 1388 C CA . ASP A 1 178 ? 27.906 5.781 -1.43 1 50.91 178 ASP A CA 1
ATOM 1389 C C . ASP A 1 178 ? 27.906 7.25 -1.856 1 50.91 178 ASP A C 1
ATOM 1391 O O . ASP A 1 178 ? 27.938 7.555 -3.051 1 50.91 178 ASP A O 1
ATOM 1395 N N . LEU A 1 179 ? 27.719 8.203 -1.052 1 49.53 179 LEU A N 1
ATOM 1396 C CA . LEU A 1 179 ? 27.859 9.625 -1.357 1 49.53 179 LEU A CA 1
ATOM 1397 C C . LEU A 1 179 ? 29.312 9.984 -1.605 1 49.53 179 LEU A C 1
ATOM 1399 O O . LEU A 1 179 ? 29.609 10.93 -2.352 1 49.53 179 LEU A O 1
ATOM 1403 N N . GLU A 1 180 ? 30.156 9.445 -0.943 1 48.34 180 GLU A N 1
ATOM 1404 C CA . GLU A 1 180 ? 31.562 9.836 -1.11 1 48.34 180 GLU A CA 1
ATOM 1405 C C . GLU A 1 180 ? 32.125 9.258 -2.4 1 48.34 180 GLU A C 1
ATOM 1407 O O . GLU A 1 180 ? 33.219 9.68 -2.846 1 48.34 180 GLU A O 1
ATOM 1412 N N . SER A 1 181 ? 31.625 8.219 -2.867 1 47.59 181 SER A N 1
ATOM 1413 C CA . SER A 1 181 ? 32.375 7.719 -4.016 1 47.59 181 SER A CA 1
ATOM 1414 C C . SER A 1 181 ? 32.125 8.586 -5.25 1 47.59 181 SER A C 1
ATOM 1416 O O . SER A 1 181 ? 32.75 8.375 -6.289 1 47.59 181 SER A O 1
ATOM 1418 N N . GLY A 1 182 ? 31.203 9.492 -5.27 1 42.47 182 GLY A N 1
ATOM 1419 C CA . GLY A 1 182 ? 31.141 10.352 -6.438 1 42.47 182 GLY A CA 1
ATOM 1420 C C . GLY A 1 182 ? 32.281 11.352 -6.492 1 42.47 182 GLY A C 1
ATOM 1421 O O . GLY A 1 182 ? 32.406 12.109 -7.461 1 42.47 182 GLY A O 1
ATOM 1422 N N . ASP A 1 183 ? 32.844 11.875 -5.398 1 38.72 183 ASP A N 1
ATOM 1423 C CA . ASP A 1 183 ? 33.875 12.914 -5.527 1 38.72 183 ASP A CA 1
ATOM 1424 C C . ASP A 1 183 ? 35.219 12.312 -5.918 1 38.72 183 ASP A C 1
ATOM 1426 O O . ASP A 1 183 ? 36.219 13.031 -6.043 1 38.72 183 ASP A O 1
ATOM 1430 N N . GLN A 1 184 ? 35.5 11.039 -5.922 1 31.45 184 GLN A N 1
ATOM 1431 C CA . GLN A 1 184 ? 36.844 10.852 -6.477 1 31.45 184 GLN A CA 1
ATOM 1432 C C . GLN A 1 184 ? 36.781 10.695 -7.992 1 31.45 184 GLN A C 1
ATOM 1434 O O . GLN A 1 184 ? 35.875 10.047 -8.523 1 31.45 184 GLN A O 1
ATOM 1439 N N . MET B 1 1 ? -1.754 -14.617 -29.469 1 24.69 1 MET B N 1
ATOM 1440 C CA . MET B 1 1 ? -0.617 -13.711 -29.547 1 24.69 1 MET B CA 1
ATOM 1441 C C . MET B 1 1 ? -0.908 -12.406 -28.812 1 24.69 1 MET B C 1
ATOM 1443 O O . MET B 1 1 ? -1.798 -11.648 -29.203 1 24.69 1 MET B O 1
ATOM 1447 N N . THR B 1 2 ? -0.93 -12.438 -27.516 1 33.72 2 THR B N 1
ATOM 1448 C CA . THR B 1 2 ? -1.266 -11.281 -26.688 1 33.72 2 THR B CA 1
ATOM 1449 C C . THR B 1 2 ? -0.4 -10.086 -27.062 1 33.72 2 THR B C 1
ATOM 1451 O O . THR B 1 2 ? 0.822 -10.203 -27.188 1 33.72 2 THR B O 1
ATOM 1454 N N . ALA B 1 3 ? -0.957 -9.156 -27.859 1 36.28 3 ALA B N 1
ATOM 1455 C CA . ALA B 1 3 ? -0.275 -7.977 -28.406 1 36.28 3 ALA B CA 1
ATOM 1456 C C . ALA B 1 3 ? 0.645 -7.352 -27.359 1 36.28 3 ALA B C 1
ATOM 1458 O O . ALA B 1 3 ? 0.186 -6.91 -26.297 1 36.28 3 ALA B O 1
ATOM 1459 N N . ASP B 1 4 ? 1.892 -7.836 -27.25 1 37.91 4 ASP B N 1
ATOM 1460 C CA . ASP B 1 4 ? 2.986 -7.199 -26.531 1 37.91 4 ASP B CA 1
ATOM 1461 C C . ASP B 1 4 ? 3.047 -5.703 -26.828 1 37.91 4 ASP B C 1
ATOM 1463 O O . ASP B 1 4 ? 3.295 -5.305 -27.969 1 37.91 4 ASP B O 1
ATOM 1467 N N . HIS B 1 5 ? 2.146 -4.93 -26.531 1 46.88 5 HIS B N 1
ATOM 1468 C CA . HIS B 1 5 ? 2.426 -3.51 -26.734 1 46.88 5 HIS B CA 1
ATOM 1469 C C . HIS B 1 5 ? 3.803 -3.141 -26.188 1 46.88 5 HIS B C 1
ATOM 1471 O O . HIS B 1 5 ? 4.195 -3.6 -25.109 1 46.88 5 HIS B O 1
ATOM 1477 N N . PRO B 1 6 ? 4.699 -2.686 -27.047 1 46.09 6 PRO B N 1
ATOM 1478 C CA . PRO B 1 6 ? 6.066 -2.359 -26.641 1 46.09 6 PRO B CA 1
ATOM 1479 C C . PRO B 1 6 ? 6.113 -1.527 -25.359 1 46.09 6 PRO B C 1
ATOM 1481 O O . PRO B 1 6 ? 5.234 -0.696 -25.125 1 46.09 6 PRO B O 1
ATOM 1484 N N . ALA B 1 7 ? 6.75 -2.025 -24.281 1 49.25 7 ALA B N 1
ATOM 1485 C CA . ALA B 1 7 ? 7.039 -1.273 -23.062 1 49.25 7 ALA B CA 1
ATOM 1486 C C . ALA B 1 7 ? 7.531 0.134 -23.391 1 49.25 7 ALA B C 1
ATOM 1488 O O . ALA B 1 7 ? 8.336 0.319 -24.312 1 49.25 7 ALA B O 1
ATOM 1489 N N . LYS B 1 8 ? 6.781 1.032 -23.156 1 53.91 8 LYS B N 1
ATOM 1490 C CA . LYS B 1 8 ? 7.348 2.379 -23.203 1 53.91 8 LYS B CA 1
ATOM 1491 C C . LYS B 1 8 ? 8.562 2.504 -22.297 1 53.91 8 LYS B C 1
ATOM 1493 O O . LYS B 1 8 ? 8.664 1.808 -21.281 1 53.91 8 LYS B O 1
ATOM 1498 N N . PRO B 1 9 ? 9.703 3.043 -22.859 1 52.56 9 PRO B N 1
ATOM 1499 C CA . PRO B 1 9 ? 10.961 3.156 -22.125 1 52.56 9 PRO B CA 1
ATOM 1500 C C . PRO B 1 9 ? 10.742 3.342 -20.625 1 52.56 9 PRO B C 1
ATOM 1502 O O . PRO B 1 9 ? 11.594 2.953 -19.812 1 52.56 9 PRO B O 1
ATOM 1505 N N . PHE B 1 10 ? 9.445 3.773 -20.188 1 67.81 10 PHE B N 1
ATOM 1506 C CA . PHE B 1 10 ? 9.305 4.082 -18.781 1 67.81 10 PHE B CA 1
ATOM 1507 C C . PHE B 1 10 ? 8.078 3.391 -18.203 1 67.81 10 PHE B C 1
ATOM 1509 O O . PHE B 1 10 ? 7.305 4.004 -17.453 1 67.81 10 PHE B O 1
ATOM 1516 N N . SER B 1 11 ? 8.109 2.061 -18.594 1 85.19 11 SER B N 1
ATOM 1517 C CA . SER B 1 11 ? 6.926 1.342 -18.125 1 85.19 11 SER B CA 1
ATOM 1518 C C . SER B 1 11 ? 7.07 0.917 -16.672 1 85.19 11 SER B C 1
ATOM 1520 O O . SER B 1 11 ? 8.156 0.506 -16.234 1 85.19 11 SER B O 1
ATOM 1522 N N . ARG B 1 12 ? 6.078 1.133 -15.953 1 92.69 12 ARG B N 1
ATOM 1523 C CA . ARG B 1 12 ? 6.051 0.742 -14.547 1 92.69 12 ARG B CA 1
ATOM 1524 C C . ARG B 1 12 ? 5.68 -0.73 -14.391 1 92.69 12 ARG B C 1
ATOM 1526 O O . ARG B 1 12 ? 4.949 -1.279 -15.219 1 92.69 12 ARG B O 1
ATOM 1533 N N . ARG B 1 13 ? 6.367 -1.337 -13.438 1 95.25 13 ARG B N 1
ATOM 1534 C CA . ARG B 1 13 ? 6.113 -2.746 -13.148 1 95.25 13 ARG B CA 1
ATOM 1535 C C . ARG B 1 13 ? 5.676 -2.939 -11.703 1 95.25 13 ARG B C 1
ATOM 1537 O O . ARG B 1 13 ? 6.305 -2.408 -10.781 1 95.25 13 ARG B O 1
ATOM 1544 N N . PHE B 1 14 ? 4.559 -3.643 -11.516 1 97.94 14 PHE B N 1
ATOM 1545 C CA . PHE B 1 14 ? 4.027 -3.971 -10.203 1 97.94 14 PHE B CA 1
ATOM 1546 C C . PHE B 1 14 ? 4.016 -5.48 -9.984 1 97.94 14 PHE B C 1
ATOM 1548 O O . PHE B 1 14 ? 3.975 -6.25 -10.945 1 97.94 14 PHE B O 1
ATOM 1555 N N . HIS B 1 15 ? 4.137 -5.891 -8.711 1 98.38 15 HIS B N 1
ATOM 1556 C CA . HIS B 1 15 ? 4.066 -7.297 -8.328 1 98.38 15 HIS B CA 1
ATOM 1557 C C . HIS B 1 15 ? 2.896 -7.547 -7.379 1 98.38 15 HIS B C 1
ATOM 1559 O O . HIS B 1 15 ? 2.619 -6.73 -6.496 1 98.38 15 HIS B O 1
ATOM 1565 N N . LEU B 1 16 ? 2.201 -8.594 -7.605 1 98.5 16 LEU B N 1
ATOM 1566 C CA . LEU B 1 16 ? 1.054 -9.008 -6.801 1 98.5 16 LEU B CA 1
ATOM 1567 C C . LEU B 1 16 ? 1.197 -10.453 -6.344 1 98.5 16 LEU B C 1
ATOM 1569 O O . LEU B 1 16 ? 1.473 -11.344 -7.156 1 98.5 16 LEU B O 1
ATOM 1573 N N . ALA B 1 17 ? 1.13 -10.688 -4.996 1 97.62 17 ALA B N 1
ATOM 1574 C CA . ALA B 1 17 ? 1.004 -12.047 -4.48 1 97.62 17 ALA B CA 1
ATOM 1575 C C . ALA B 1 17 ? -0.449 -12.516 -4.512 1 97.62 17 ALA B C 1
ATOM 1577 O O . ALA B 1 17 ? -1.323 -11.875 -3.92 1 97.62 17 ALA B O 1
ATOM 1578 N N . MET B 1 18 ? -0.645 -13.602 -5.199 1 95.94 18 MET B N 1
ATOM 1579 C CA . MET B 1 18 ? -2.029 -14.031 -5.363 1 95.94 18 MET B CA 1
ATOM 1580 C C . MET B 1 18 ? -2.168 -15.531 -5.094 1 95.94 18 MET B C 1
ATOM 1582 O O . MET B 1 18 ? -1.31 -16.312 -5.492 1 95.94 18 MET B O 1
ATOM 1586 N N . ASP B 1 19 ? -3.211 -15.797 -4.383 1 90.81 19 ASP B N 1
ATOM 1587 C CA . ASP B 1 19 ? -3.701 -17.172 -4.254 1 90.81 19 ASP B CA 1
ATOM 1588 C C . ASP B 1 19 ? -5.164 -17.266 -4.68 1 90.81 19 ASP B C 1
ATOM 1590 O O . ASP B 1 19 ? -5.602 -16.578 -5.594 1 90.81 19 ASP B O 1
ATOM 1594 N N . GLU B 1 20 ? -6 -18.062 -4.102 1 87.62 20 GLU B N 1
ATOM 1595 C CA . GLU B 1 20 ? -7.391 -18.219 -4.52 1 87.62 20 GLU B CA 1
ATOM 1596 C C . GLU B 1 20 ? -8.344 -17.578 -3.512 1 87.62 20 GLU B C 1
ATOM 1598 O O . GLU B 1 20 ? -9.562 -17.625 -3.684 1 87.62 20 GLU B O 1
ATOM 1603 N N . THR B 1 21 ? -7.73 -16.969 -2.514 1 91.12 21 THR B N 1
ATOM 1604 C CA . THR B 1 21 ? -8.57 -16.375 -1.474 1 91.12 21 THR B CA 1
ATOM 1605 C C . THR B 1 21 ? -9.25 -15.117 -1.981 1 91.12 21 THR B C 1
ATOM 1607 O O . THR B 1 21 ? -8.75 -14.453 -2.895 1 91.12 21 THR B O 1
ATOM 1610 N N . PRO B 1 22 ? -10.406 -14.758 -1.446 1 93.81 22 PRO B N 1
ATOM 1611 C CA . PRO B 1 22 ? -11.086 -13.516 -1.813 1 93.81 22 PRO B CA 1
ATOM 1612 C C . PRO B 1 22 ? -10.203 -12.281 -1.611 1 93.81 22 PRO B C 1
ATOM 1614 O O . PRO B 1 22 ? -10.273 -11.336 -2.396 1 93.81 22 PRO B O 1
ATOM 1617 N N . ALA B 1 23 ? -9.352 -12.312 -0.619 1 93.88 23 ALA B N 1
ATOM 1618 C CA . ALA B 1 23 ? -8.477 -11.18 -0.339 1 93.88 23 ALA B CA 1
ATOM 1619 C C . ALA B 1 23 ? -7.504 -10.938 -1.49 1 93.88 23 ALA B C 1
ATOM 1621 O O . ALA B 1 23 ? -7.277 -9.789 -1.891 1 93.88 23 ALA B O 1
ATOM 1622 N N . SER B 1 24 ? -6.93 -11.977 -2.01 1 95.5 24 SER B N 1
ATOM 1623 C CA . SER B 1 24 ? -5.961 -11.828 -3.09 1 95.5 24 SER B CA 1
ATOM 1624 C C . SER B 1 24 ? -6.645 -11.438 -4.395 1 95.5 24 SER B C 1
ATOM 1626 O O . SER B 1 24 ? -6.078 -10.695 -5.203 1 95.5 24 SER B O 1
ATOM 1628 N N . VAL B 1 25 ? -7.863 -11.922 -4.609 1 96 25 VAL B N 1
ATOM 1629 C CA . VAL B 1 25 ? -8.633 -11.531 -5.785 1 96 25 VAL B CA 1
ATOM 1630 C C . VAL B 1 25 ? -9.008 -10.055 -5.684 1 96 25 VAL B C 1
ATOM 1632 O O . VAL B 1 25 ? -8.938 -9.32 -6.676 1 96 25 VAL B O 1
ATOM 1635 N N . ASN B 1 26 ? -9.422 -9.68 -4.5 1 96.62 26 ASN B N 1
ATOM 1636 C CA . ASN B 1 26 ? -9.688 -8.266 -4.262 1 96.62 26 ASN B CA 1
ATOM 1637 C C . ASN B 1 26 ? -8.453 -7.41 -4.547 1 96.62 26 ASN B C 1
ATOM 1639 O O . ASN B 1 26 ? -8.57 -6.305 -5.078 1 96.62 26 ASN B O 1
ATOM 1643 N N . ALA B 1 27 ? -7.305 -7.906 -4.188 1 97.88 27 ALA B N 1
ATOM 1644 C CA . ALA B 1 27 ? -6.059 -7.195 -4.453 1 97.88 27 ALA B CA 1
ATOM 1645 C C . ALA B 1 27 ? -5.82 -7.047 -5.953 1 97.88 27 ALA B C 1
ATOM 1647 O O . ALA B 1 27 ? -5.363 -6 -6.418 1 97.88 27 ALA B O 1
ATOM 1648 N N . LEU B 1 28 ? -6.109 -8.07 -6.723 1 98.19 28 LEU B N 1
ATOM 1649 C CA . LEU B 1 28 ? -6.012 -7.977 -8.18 1 98.19 28 LEU B CA 1
ATOM 1650 C C . LEU B 1 28 ? -6.945 -6.895 -8.711 1 98.19 28 LEU B C 1
ATOM 1652 O O . LEU B 1 28 ? -6.543 -6.082 -9.547 1 98.19 28 LEU B O 1
ATOM 1656 N N . LYS B 1 29 ? -8.156 -6.863 -8.234 1 97.44 29 LYS B N 1
ATOM 1657 C CA . LYS B 1 29 ? -9.109 -5.836 -8.648 1 97.44 29 LYS B CA 1
ATOM 1658 C C . LYS B 1 29 ? -8.578 -4.438 -8.328 1 97.44 29 LYS B C 1
ATOM 1660 O O . LYS B 1 29 ? -8.68 -3.527 -9.148 1 97.44 29 LYS B O 1
ATOM 1665 N N . TYR B 1 30 ? -8.062 -4.34 -7.184 1 97.69 30 TYR B N 1
ATOM 1666 C CA . TYR B 1 30 ? -7.5 -3.064 -6.762 1 97.69 30 TYR B CA 1
ATOM 1667 C C . TYR B 1 30 ? -6.371 -2.633 -7.691 1 97.69 30 TYR B C 1
ATOM 1669 O O . TYR B 1 30 ? -6.234 -1.449 -8.008 1 97.69 30 TYR B O 1
ATOM 1677 N N . CYS B 1 31 ? -5.484 -3.543 -8.078 1 98.06 31 CYS B N 1
ATOM 1678 C CA . CYS B 1 31 ? -4.422 -3.219 -9.023 1 98.06 31 CYS B CA 1
ATOM 1679 C C . CYS B 1 31 ? -4.988 -2.582 -10.289 1 98.06 31 CYS B C 1
ATOM 1681 O O . CYS B 1 31 ? -4.547 -1.511 -10.703 1 98.06 31 CYS B O 1
ATOM 1683 N N . PHE B 1 32 ? -6 -3.143 -10.812 1 96.44 32 PHE B N 1
ATOM 1684 C CA . PHE B 1 32 ? -6.555 -2.68 -12.078 1 96.44 32 PHE B CA 1
ATOM 1685 C C . PHE B 1 32 ? -7.316 -1.373 -11.891 1 96.44 32 PHE B C 1
ATOM 1687 O O . PHE B 1 32 ? -7.285 -0.498 -12.758 1 96.44 32 PHE B O 1
ATOM 1694 N N . SER B 1 33 ? -7.945 -1.229 -10.766 1 94.69 33 SER B N 1
ATOM 1695 C CA . SER B 1 33 ? -8.805 -0.068 -10.578 1 94.69 33 SER B CA 1
ATOM 1696 C C . SER B 1 33 ? -8.008 1.141 -10.102 1 94.69 33 SER B C 1
ATOM 1698 O O . SER B 1 33 ? -8.344 2.281 -10.43 1 94.69 33 SER B O 1
ATOM 1700 N N . ASN B 1 34 ? -6.918 0.888 -9.336 1 94.69 34 ASN B N 1
ATOM 1701 C CA . ASN B 1 34 ? -6.336 2.029 -8.641 1 94.69 34 ASN B CA 1
ATOM 1702 C C . ASN B 1 34 ? -4.848 2.18 -8.953 1 94.69 34 ASN B C 1
ATOM 1704 O O . ASN B 1 34 ? -4.305 3.285 -8.891 1 94.69 34 ASN B O 1
ATOM 1708 N N . LEU B 1 35 ? -4.207 1.079 -9.289 1 96.12 35 LEU B N 1
ATOM 1709 C CA . LEU B 1 35 ? -2.75 1.161 -9.344 1 96.12 35 LEU B CA 1
ATOM 1710 C C . LEU B 1 35 ? -2.262 1.212 -10.789 1 96.12 35 LEU B C 1
ATOM 1712 O O . LEU B 1 35 ? -1.476 2.09 -11.148 1 96.12 35 LEU B O 1
ATOM 1716 N N . LEU B 1 36 ? -2.803 0.4 -11.656 1 95.62 36 LEU B N 1
ATOM 1717 C CA . LEU B 1 36 ? -2.232 0.174 -12.977 1 95.62 36 LEU B CA 1
ATOM 1718 C C . LEU B 1 36 ? -2.77 1.19 -13.984 1 95.62 36 LEU B C 1
ATOM 1720 O O . LEU B 1 36 ? -3.938 1.58 -13.914 1 95.62 36 LEU B O 1
ATOM 1724 N N . GLN B 1 37 ? -1.893 1.6 -14.836 1 91.88 37 GLN B N 1
ATOM 1725 C CA . GLN B 1 37 ? -2.203 2.463 -15.969 1 91.88 37 GLN B CA 1
ATOM 1726 C C . GLN B 1 37 ? -1.802 1.803 -17.281 1 91.88 37 GLN B C 1
ATOM 1728 O O . GLN B 1 37 ? -1.155 0.753 -17.297 1 91.88 37 GLN B O 1
ATOM 1733 N N . ASP B 1 38 ? -2.197 2.465 -18.297 1 91.25 38 ASP B N 1
ATOM 1734 C CA . ASP B 1 38 ? -1.877 1.941 -19.625 1 91.25 38 ASP B CA 1
ATOM 1735 C C . ASP B 1 38 ? -0.368 1.795 -19.812 1 91.25 38 ASP B C 1
ATOM 1737 O O . ASP B 1 38 ? 0.391 2.717 -19.5 1 91.25 38 ASP B O 1
ATOM 1741 N N . GLY B 1 39 ? -0.013 0.613 -20.234 1 92.81 39 GLY B N 1
ATOM 1742 C CA . GLY B 1 39 ? 1.392 0.364 -20.516 1 92.81 39 GLY B CA 1
ATOM 1743 C C . GLY B 1 39 ? 2.131 -0.277 -19.359 1 92.81 39 GLY B C 1
ATOM 1744 O O . GLY B 1 39 ? 3.277 -0.707 -19.5 1 92.81 39 GLY B O 1
ATOM 1745 N N . ASP B 1 40 ? 1.465 -0.437 -18.266 1 95.75 40 ASP B N 1
ATOM 1746 C CA . ASP B 1 40 ? 2.1 -1.003 -17.078 1 95.75 40 ASP B CA 1
ATOM 1747 C C . ASP B 1 40 ? 2.213 -2.521 -17.188 1 95.75 40 ASP B C 1
ATOM 1749 O O . ASP B 1 40 ? 1.556 -3.139 -18.016 1 95.75 40 ASP B O 1
ATOM 1753 N N . PHE B 1 41 ? 3.094 -3.078 -16.375 1 95.81 41 PHE B N 1
ATOM 1754 C CA . PHE B 1 41 ? 3.266 -4.52 -16.234 1 95.81 41 PHE B CA 1
ATOM 1755 C C . PHE B 1 41 ? 2.828 -4.977 -14.844 1 95.81 41 PHE B C 1
ATOM 1757 O O . PHE B 1 41 ? 3.096 -4.297 -13.852 1 95.81 41 PHE B O 1
ATOM 1764 N N . LEU B 1 42 ? 2.143 -6.07 -14.859 1 97.38 42 LEU B N 1
ATOM 1765 C CA . LEU B 1 42 ? 1.771 -6.707 -13.594 1 97.38 42 LEU B CA 1
ATOM 1766 C C . LEU B 1 42 ? 2.289 -8.141 -13.539 1 97.38 42 LEU B C 1
ATOM 1768 O O . LEU B 1 42 ? 1.896 -8.984 -14.352 1 97.38 42 LEU B O 1
ATOM 1772 N N . ASP B 1 43 ? 3.182 -8.375 -12.617 1 97.06 43 ASP B N 1
ATOM 1773 C CA . ASP B 1 43 ? 3.67 -9.727 -12.352 1 97.06 43 ASP B CA 1
ATOM 1774 C C . ASP B 1 43 ? 2.939 -10.352 -11.164 1 97.06 43 ASP B C 1
ATOM 1776 O O . ASP B 1 43 ? 3.084 -9.898 -10.031 1 97.06 43 ASP B O 1
ATOM 1780 N N . VAL B 1 44 ? 2.189 -11.359 -11.477 1 97.19 44 VAL B N 1
ATOM 1781 C CA . VAL B 1 44 ? 1.435 -12.078 -10.453 1 97.19 44 VAL B CA 1
ATOM 1782 C C . VAL B 1 44 ? 2.236 -13.289 -9.969 1 97.19 44 VAL B C 1
ATOM 1784 O O . VAL B 1 44 ? 2.645 -14.133 -10.773 1 97.19 44 VAL B O 1
ATOM 1787 N N . ILE B 1 45 ? 2.463 -13.328 -8.648 1 96.5 45 ILE B N 1
ATOM 1788 C CA . ILE B 1 45 ? 3.217 -14.414 -8.023 1 96.5 45 ILE B CA 1
ATOM 1789 C C . ILE B 1 45 ? 2.264 -15.336 -7.273 1 96.5 45 ILE B C 1
ATOM 1791 O O . ILE B 1 45 ? 1.439 -14.883 -6.48 1 96.5 45 ILE B O 1
ATOM 1795 N N . THR B 1 46 ? 2.338 -16.594 -7.547 1 94.38 46 THR B N 1
ATOM 1796 C CA . THR B 1 46 ? 1.546 -17.594 -6.828 1 94.38 46 THR B CA 1
ATOM 1797 C C . THR B 1 46 ? 2.416 -18.766 -6.395 1 94.38 46 THR B C 1
ATOM 1799 O O . THR B 1 46 ? 3.254 -19.25 -7.164 1 94.38 46 THR B O 1
ATOM 1802 N N . ALA B 1 47 ? 2.244 -19.094 -5.086 1 91.81 47 ALA B N 1
ATOM 1803 C CA . ALA B 1 47 ? 2.947 -20.266 -4.555 1 91.81 47 ALA B CA 1
ATOM 1804 C C . ALA B 1 47 ? 2.148 -21.547 -4.793 1 91.81 47 ALA B C 1
ATOM 1806 O O . ALA B 1 47 ? 0.937 -21.578 -4.562 1 91.81 47 ALA B O 1
ATOM 1807 N N . VAL B 1 48 ? 2.795 -22.547 -5.328 1 85.19 48 VAL B N 1
ATOM 1808 C CA . VAL B 1 48 ? 2.186 -23.859 -5.555 1 85.19 48 VAL B CA 1
ATOM 1809 C C . VAL B 1 48 ? 2.76 -24.875 -4.57 1 85.19 48 VAL B C 1
ATOM 1811 O O . VAL B 1 48 ? 3.979 -24.953 -4.391 1 85.19 48 VAL B O 1
ATOM 1814 N N . LEU B 1 49 ? 1.879 -25.281 -3.617 1 70.62 49 LEU B N 1
ATOM 1815 C CA . LEU B 1 49 ? 2.342 -26.328 -2.705 1 70.62 49 LEU B CA 1
ATOM 1816 C C . LEU B 1 49 ? 2.24 -27.703 -3.354 1 70.62 49 LEU B C 1
ATOM 1818 O O . LEU B 1 49 ? 1.206 -28.047 -3.932 1 70.62 49 LEU B O 1
ATOM 1822 N N . ASP B 1 50 ? 3.234 -28.188 -3.977 1 57.84 50 ASP B N 1
ATOM 1823 C CA . ASP B 1 50 ? 3.166 -29.531 -4.562 1 57.84 50 ASP B CA 1
ATOM 1824 C C . ASP B 1 50 ? 2.791 -30.578 -3.514 1 57.84 50 ASP B C 1
ATOM 1826 O O . ASP B 1 50 ? 3.443 -30.672 -2.473 1 57.84 50 ASP B O 1
ATOM 1830 N N . PRO B 1 51 ? 1.568 -31.125 -3.512 1 50.5 51 PRO B N 1
ATOM 1831 C CA . PRO B 1 51 ? 1.311 -32.281 -2.65 1 50.5 51 PRO B CA 1
ATOM 1832 C C . PRO B 1 51 ? 2.488 -33.25 -2.598 1 50.5 51 PRO B C 1
ATOM 1834 O O . PRO B 1 51 ? 2.74 -33.875 -1.557 1 50.5 51 PRO B O 1
ATOM 1837 N N . VAL B 1 52 ? 2.934 -33.844 -3.695 1 45.19 52 VAL B N 1
ATOM 1838 C CA . VAL B 1 52 ? 3.912 -34.906 -3.639 1 45.19 52 VAL B CA 1
ATOM 1839 C C . VAL B 1 52 ? 5.16 -34.438 -2.893 1 45.19 52 VAL B C 1
ATOM 1841 O O . VAL B 1 52 ? 5.805 -35.219 -2.191 1 45.19 52 VAL B O 1
ATOM 1844 N N . ASP B 1 53 ? 5.547 -33.188 -2.979 1 43.31 53 ASP B N 1
ATOM 1845 C CA . ASP B 1 53 ? 6.785 -32.688 -2.383 1 43.31 53 ASP B CA 1
ATOM 1846 C C . ASP B 1 53 ? 6.57 -32.281 -0.93 1 43.31 53 ASP B C 1
ATOM 1848 O O . ASP B 1 53 ? 7.438 -31.641 -0.328 1 43.31 53 ASP B O 1
ATOM 1852 N N . GLN B 1 54 ? 5.391 -32.188 -0.345 1 42.16 54 GLN B N 1
ATOM 1853 C CA . GLN B 1 54 ? 5.355 -32.062 1.109 1 42.16 54 GLN B CA 1
ATOM 1854 C C . GLN B 1 54 ? 6.359 -33.031 1.76 1 42.16 54 GLN B C 1
ATOM 1856 O O . GLN B 1 54 ? 6.836 -32.75 2.867 1 42.16 54 GLN B O 1
ATOM 1861 N N . ASN B 1 55 ? 6.391 -34.281 1.367 1 38.19 55 ASN B N 1
ATOM 1862 C CA . ASN B 1 55 ? 7.453 -35.156 1.872 1 38.19 55 ASN B CA 1
ATOM 1863 C C . ASN B 1 55 ? 8.836 -34.594 1.534 1 38.19 55 ASN B C 1
ATOM 1865 O O . ASN B 1 55 ? 9.82 -34.938 2.188 1 38.19 55 ASN B O 1
ATOM 1869 N N . ALA B 1 56 ? 9.078 -34.031 0.323 1 36.69 56 ALA B N 1
ATOM 1870 C CA . ALA B 1 56 ? 10.375 -33.469 -0.029 1 36.69 56 ALA B CA 1
ATOM 1871 C C . ALA B 1 56 ? 10.539 -32.062 0.546 1 36.69 56 ALA B C 1
ATOM 1873 O O . ALA B 1 56 ? 11.594 -31.453 0.39 1 36.69 56 ALA B O 1
ATOM 1874 N N . VAL B 1 57 ? 9.594 -31.422 1.014 1 38.16 57 VAL B N 1
ATOM 1875 C CA . VAL B 1 57 ? 9.719 -30.062 1.542 1 38.16 57 VAL B CA 1
ATOM 1876 C C . VAL B 1 57 ? 10.68 -30.062 2.729 1 38.16 57 VAL B C 1
ATOM 1878 O O . VAL B 1 57 ? 10.938 -29 3.314 1 38.16 57 VAL B O 1
ATOM 1881 N N . ASN B 1 58 ? 10.797 -31.062 3.564 1 33.5 58 ASN B N 1
ATOM 1882 C CA . ASN B 1 58 ? 11.859 -31.031 4.562 1 33.5 58 ASN B CA 1
ATOM 1883 C C . ASN B 1 58 ? 13.203 -30.688 3.932 1 33.5 58 ASN B C 1
ATOM 1885 O O . ASN B 1 58 ? 14.227 -30.625 4.625 1 33.5 58 ASN B O 1
ATOM 1889 N N . GLN B 1 59 ? 13.539 -31.156 2.713 1 31.05 59 GLN B N 1
ATOM 1890 C CA . GLN B 1 59 ? 14.852 -30.766 2.219 1 31.05 59 GLN B CA 1
ATOM 1891 C C . GLN B 1 59 ? 14.891 -29.281 1.851 1 31.05 59 GLN B C 1
ATOM 1893 O O . GLN B 1 59 ? 13.922 -28.75 1.304 1 31.05 59 GLN B O 1
ATOM 1898 N N . GLN B 1 60 ? 15.828 -28.438 2.518 1 32.16 60 GLN B N 1
ATOM 1899 C CA . GLN B 1 60 ? 16.078 -27 2.602 1 32.16 60 GLN B CA 1
ATOM 1900 C C . GLN B 1 60 ? 15.633 -26.281 1.323 1 32.16 60 GLN B C 1
ATOM 1902 O O . GLN B 1 60 ? 14.945 -25.266 1.379 1 32.16 60 GLN B O 1
ATOM 1907 N N . ASN B 1 61 ? 16.688 -26.156 0.313 1 29.8 61 ASN B N 1
ATOM 1908 C CA . ASN B 1 61 ? 16.984 -25.344 -0.869 1 29.8 61 ASN B CA 1
ATOM 1909 C C . ASN B 1 61 ? 16.062 -25.703 -2.031 1 29.8 61 ASN B C 1
ATOM 1911 O O . ASN B 1 61 ? 16.469 -26.391 -2.971 1 29.8 61 ASN B O 1
ATOM 1915 N N . VAL B 1 62 ? 14.977 -26.281 -1.814 1 32.28 62 VAL B N 1
ATOM 1916 C CA . VAL B 1 62 ? 14.375 -26.453 -3.135 1 32.28 62 VAL B CA 1
ATOM 1917 C C . VAL B 1 62 ? 14.297 -25.109 -3.852 1 32.28 62 VAL B C 1
ATOM 1919 O O . VAL B 1 62 ? 13.523 -24.234 -3.461 1 32.28 62 VAL B O 1
ATOM 1922 N N . GLN B 1 63 ? 15.344 -24.422 -3.998 1 32.38 63 GLN B N 1
ATOM 1923 C CA . GLN B 1 63 ? 15.516 -23.344 -4.977 1 32.38 63 GLN B CA 1
ATOM 1924 C C . GLN B 1 63 ? 14.656 -23.594 -6.211 1 32.38 63 GLN B C 1
ATOM 1926 O O . GLN B 1 63 ? 14.828 -24.594 -6.906 1 32.38 63 GLN B O 1
ATOM 1931 N N . CYS B 1 64 ? 13.375 -23.422 -6.172 1 34.47 64 CYS B N 1
ATOM 1932 C CA . CYS B 1 64 ? 12.797 -23.297 -7.508 1 34.47 64 CYS B CA 1
ATOM 1933 C C . CYS B 1 64 ? 13.789 -22.641 -8.461 1 34.47 64 CYS B C 1
ATOM 1935 O O . CYS B 1 64 ? 14.031 -21.438 -8.391 1 34.47 64 CYS B O 1
ATOM 1937 N N . GLN B 1 65 ? 14.984 -23.016 -8.547 1 32.56 65 GLN B N 1
ATOM 1938 C CA . GLN B 1 65 ? 15.953 -22.656 -9.578 1 32.56 65 GLN B CA 1
ATOM 1939 C C . GLN B 1 65 ? 15.25 -22.297 -10.891 1 32.56 65 GLN B C 1
ATOM 1941 O O . GLN B 1 65 ? 14.305 -22.969 -11.305 1 32.56 65 GLN B O 1
ATOM 1946 N N . ASP B 1 66 ? 15.312 -21.016 -11.43 1 35.03 66 ASP B N 1
ATOM 1947 C CA . ASP B 1 66 ? 15.219 -20.672 -12.852 1 35.03 66 ASP B CA 1
ATOM 1948 C C . ASP B 1 66 ? 15.453 -21.891 -13.727 1 35.03 66 ASP B C 1
ATOM 1950 O O . ASP B 1 66 ? 15.852 -21.766 -14.883 1 35.03 66 ASP B O 1
ATOM 1954 N N . ASP B 1 67 ? 15.805 -23 -13.156 1 34.06 67 ASP B N 1
ATOM 1955 C CA . ASP B 1 67 ? 16.25 -24.062 -14.055 1 34.06 67 ASP B CA 1
ATOM 1956 C C . ASP B 1 67 ? 15.07 -24.625 -14.844 1 34.06 67 ASP B C 1
ATOM 1958 O O . ASP B 1 67 ? 14.18 -25.266 -14.281 1 34.06 67 ASP B O 1
ATOM 1962 N N . GLY B 1 68 ? 14.688 -24.297 -16.016 1 36.53 68 GLY B N 1
ATOM 1963 C CA . GLY B 1 68 ? 13.812 -24.781 -17.062 1 36.53 68 GLY B CA 1
ATOM 1964 C C . GLY B 1 68 ? 12.477 -25.281 -16.547 1 36.53 68 GLY B C 1
ATOM 1965 O O . GLY B 1 68 ? 11.633 -25.734 -17.312 1 36.53 68 GLY B O 1
ATOM 1966 N N . ARG B 1 69 ? 12.289 -25.5 -15.273 1 39.91 69 ARG B N 1
ATOM 1967 C CA . ARG B 1 69 ? 11.078 -26.188 -14.859 1 39.91 69 ARG B CA 1
ATOM 1968 C C . ARG B 1 69 ? 9.961 -25.203 -14.531 1 39.91 69 ARG B C 1
ATOM 1970 O O . ARG B 1 69 ? 8.984 -25.547 -13.867 1 39.91 69 ARG B O 1
ATOM 1977 N N . SER B 1 70 ? 10.117 -23.859 -14.5 1 45.75 70 SER B N 1
ATOM 1978 C CA . SER B 1 70 ? 9.016 -22.906 -14.508 1 45.75 70 SER B CA 1
ATOM 1979 C C . SER B 1 70 ? 7.852 -23.406 -15.352 1 45.75 70 SER B C 1
ATOM 1981 O O . SER B 1 70 ? 6.688 -23.141 -15.055 1 45.75 70 SER B O 1
ATOM 1983 N N . HIS B 1 71 ? 8.305 -24.031 -16.438 1 43.03 71 HIS B N 1
ATOM 1984 C CA . HIS B 1 71 ? 7.375 -24.656 -17.375 1 43.03 71 HIS B CA 1
ATOM 1985 C C . HIS B 1 71 ? 6.57 -25.766 -16.703 1 43.03 71 HIS B C 1
ATOM 1987 O O . HIS B 1 71 ? 5.578 -26.234 -17.25 1 43.03 71 HIS B O 1
ATOM 1993 N N . LEU B 1 72 ? 7.172 -26.312 -15.641 1 46.09 72 LEU B N 1
ATOM 1994 C CA . LEU B 1 72 ? 6.617 -27.594 -15.18 1 46.09 72 LEU B CA 1
ATOM 1995 C C . LEU B 1 72 ? 5.25 -27.391 -14.539 1 46.09 72 LEU B C 1
ATOM 1997 O O . LEU B 1 72 ? 4.461 -28.328 -14.438 1 46.09 72 LEU B O 1
ATOM 2001 N N . TYR B 1 73 ? 5.016 -26.203 -13.984 1 55.16 73 TYR B N 1
ATOM 2002 C CA . TYR B 1 73 ? 3.715 -26.234 -13.328 1 55.16 73 TYR B CA 1
ATOM 2003 C C . TYR B 1 73 ? 2.672 -25.469 -14.133 1 55.16 73 TYR B C 1
ATOM 2005 O O . TYR B 1 73 ? 1.647 -25.047 -13.586 1 55.16 73 TYR B O 1
ATOM 2013 N N . ARG B 1 74 ? 3.072 -25.219 -15.352 1 57.84 74 ARG B N 1
ATOM 2014 C CA . ARG B 1 74 ? 2.084 -24.594 -16.234 1 57.84 74 ARG B CA 1
ATOM 2015 C C . ARG B 1 74 ? 0.804 -25.422 -16.281 1 57.84 74 ARG B C 1
ATOM 2017 O O . ARG B 1 74 ? -0.292 -24.875 -16.422 1 57.84 74 ARG B O 1
ATOM 2024 N N . ASP B 1 75 ? 1.044 -26.688 -15.93 1 63.94 75 ASP B N 1
ATOM 2025 C CA . ASP B 1 75 ? -0.12 -27.547 -16.062 1 63.94 75 ASP B CA 1
ATOM 2026 C C . ASP B 1 75 ? -0.807 -27.766 -14.711 1 63.94 75 ASP B C 1
ATOM 2028 O O . ASP B 1 75 ? -1.794 -28.5 -14.617 1 63.94 75 ASP B O 1
ATOM 2032 N N . HIS B 1 76 ? -0.259 -27.062 -13.727 1 74.12 76 HIS B N 1
ATOM 2033 C CA . HIS B 1 76 ? -0.911 -27.188 -12.43 1 74.12 76 HIS B CA 1
ATOM 2034 C C . HIS B 1 76 ? -2.271 -26.5 -12.43 1 74.12 76 HIS B C 1
ATOM 2036 O O . HIS B 1 76 ? -2.424 -25.422 -13 1 74.12 76 HIS B O 1
ATOM 2042 N N . PRO B 1 77 ? -3.26 -27.141 -11.844 1 79.62 77 PRO B N 1
ATOM 2043 C CA . PRO B 1 77 ? -4.617 -26.594 -11.812 1 79.62 77 PRO B CA 1
ATOM 2044 C C . PRO B 1 77 ? -4.672 -25.172 -11.25 1 79.62 77 PRO B C 1
ATOM 2046 O O . PRO B 1 77 ? -5.504 -24.375 -11.672 1 79.62 77 PRO B O 1
ATOM 2049 N N . ILE B 1 78 ? -3.77 -24.891 -10.422 1 82.31 78 ILE B N 1
ATOM 2050 C CA . ILE B 1 78 ? -3.777 -23.578 -9.805 1 82.31 78 ILE B CA 1
ATOM 2051 C C . ILE B 1 78 ? -3.467 -22.5 -10.852 1 82.31 78 ILE B C 1
ATOM 2053 O O . ILE B 1 78 ? -4.02 -21.406 -10.812 1 82.31 78 ILE B O 1
ATOM 2057 N N . VAL B 1 79 ? -2.609 -22.859 -11.781 1 84.44 79 VAL B N 1
ATOM 2058 C CA . VAL B 1 79 ? -2.209 -21.906 -12.812 1 84.44 79 VAL B CA 1
ATOM 2059 C C . VAL B 1 79 ? -3.412 -21.562 -13.688 1 84.44 79 VAL B C 1
ATOM 2061 O O . VAL B 1 79 ? -3.662 -20.375 -13.969 1 84.44 79 VAL B O 1
ATOM 2064 N N . LYS B 1 80 ? -4.152 -22.578 -14.055 1 85.56 80 LYS B N 1
ATOM 2065 C CA . LYS B 1 80 ? -5.34 -22.344 -14.875 1 85.56 80 LYS B CA 1
ATOM 2066 C C . LYS B 1 80 ? -6.371 -21.516 -14.125 1 85.56 80 LYS B C 1
ATOM 2068 O O . LYS B 1 80 ? -6.98 -20.609 -14.703 1 85.56 80 LYS B O 1
ATOM 2073 N N . ARG B 1 81 ? -6.551 -21.812 -12.914 1 91.06 81 ARG B N 1
ATOM 2074 C CA . ARG B 1 81 ? -7.512 -21.078 -12.109 1 91.06 81 ARG B CA 1
ATOM 2075 C C . ARG B 1 81 ? -7.094 -19.609 -11.961 1 91.06 81 ARG B C 1
ATOM 2077 O O . ARG B 1 81 ? -7.922 -18.719 -12.094 1 91.06 81 ARG B O 1
ATOM 2084 N N . MET B 1 82 ? -5.789 -19.406 -11.773 1 92 82 MET B N 1
ATOM 2085 C CA . MET B 1 82 ? -5.277 -18.047 -11.633 1 92 82 MET B CA 1
ATOM 2086 C C . MET B 1 82 ? -5.445 -17.266 -12.93 1 92 82 MET B C 1
ATOM 2088 O O . MET B 1 82 ? -5.852 -16.109 -12.914 1 92 82 MET B O 1
ATOM 2092 N N . GLN B 1 83 ? -5.176 -17.938 -14.023 1 91.38 83 GLN B N 1
ATOM 2093 C CA . GLN B 1 83 ? -5.32 -17.297 -15.328 1 91.38 83 GLN B CA 1
ATOM 2094 C C . GLN B 1 83 ? -6.77 -16.906 -15.594 1 91.38 83 GLN B C 1
ATOM 2096 O O . GLN B 1 83 ? -7.043 -15.828 -16.125 1 91.38 83 GLN B O 1
ATOM 2101 N N . THR B 1 84 ? -7.648 -17.766 -15.234 1 93.12 84 THR B N 1
ATOM 2102 C CA . THR B 1 84 ? -9.07 -17.484 -15.398 1 93.12 84 THR B CA 1
ATOM 2103 C C . THR B 1 84 ? -9.484 -16.266 -14.578 1 93.12 84 THR B C 1
ATOM 2105 O O . THR B 1 84 ? -10.172 -15.375 -15.078 1 93.12 84 THR B O 1
ATOM 2108 N N . LEU B 1 85 ? -9.039 -16.203 -13.336 1 94.94 85 LEU B N 1
ATOM 2109 C CA . LEU B 1 85 ? -9.359 -15.094 -12.461 1 94.94 85 LEU B CA 1
ATOM 2110 C C . LEU B 1 85 ? -8.805 -13.781 -13.008 1 94.94 85 LEU B C 1
ATOM 2112 O O . LEU B 1 85 ? -9.492 -12.766 -13.016 1 94.94 85 LEU B O 1
ATOM 2116 N N . ILE B 1 86 ? -7.574 -13.797 -13.516 1 95.88 86 ILE B N 1
ATOM 2117 C CA . ILE B 1 86 ? -6.93 -12.625 -14.086 1 95.88 86 ILE B CA 1
ATOM 2118 C C . ILE B 1 86 ? -7.723 -12.141 -15.297 1 95.88 86 ILE B C 1
ATOM 2120 O O . ILE B 1 86 ? -7.992 -10.945 -15.43 1 95.88 86 ILE B O 1
ATOM 2124 N N . ASN B 1 87 ? -8.148 -13.062 -16.125 1 94.81 87 ASN B N 1
ATOM 2125 C CA . ASN B 1 87 ? -8.883 -12.719 -17.344 1 94.81 87 ASN B CA 1
ATOM 2126 C C . ASN B 1 87 ? -10.242 -12.109 -17.016 1 94.81 87 ASN B C 1
ATOM 2128 O O . ASN B 1 87 ? -10.656 -11.133 -17.641 1 94.81 87 ASN B O 1
ATOM 2132 N N . VAL B 1 88 ? -10.891 -12.656 -16.062 1 95.88 88 VAL B N 1
ATOM 2133 C CA . VAL B 1 88 ? -12.203 -12.172 -15.664 1 95.88 88 VAL B CA 1
ATOM 2134 C C . VAL B 1 88 ? -12.094 -10.727 -15.18 1 95.88 88 VAL B C 1
ATOM 2136 O O . VAL B 1 88 ? -12.898 -9.875 -15.57 1 95.88 88 VAL B O 1
ATOM 2139 N N . ILE B 1 89 ? -11.125 -10.461 -14.406 1 95.88 89 ILE B N 1
ATOM 2140 C CA . ILE B 1 89 ? -10.961 -9.117 -13.867 1 95.88 89 ILE B CA 1
ATOM 2141 C C . ILE B 1 89 ? -10.539 -8.164 -14.977 1 95.88 89 ILE B C 1
ATOM 2143 O O . ILE B 1 89 ? -11.047 -7.039 -15.062 1 95.88 89 ILE B O 1
ATOM 2147 N N . ARG B 1 90 ? -9.688 -8.625 -15.805 1 95.12 90 ARG B N 1
ATOM 2148 C CA . ARG B 1 90 ? -9.219 -7.82 -16.922 1 95.12 90 ARG B CA 1
ATOM 2149 C C . ARG B 1 90 ? -10.375 -7.406 -17.828 1 95.12 90 ARG B C 1
ATOM 2151 O O . ARG B 1 90 ? -10.383 -6.297 -18.375 1 95.12 90 ARG B O 1
ATOM 2158 N N . GLU B 1 91 ? -11.32 -8.211 -17.953 1 95.56 91 GLU B N 1
ATOM 2159 C CA . GLU B 1 91 ? -12.477 -7.945 -18.812 1 95.56 91 GLU B CA 1
ATOM 2160 C C . GLU B 1 91 ? -13.258 -6.727 -18.312 1 95.56 91 GLU B C 1
ATOM 2162 O O . GLU B 1 91 ? -13.938 -6.062 -19.109 1 95.56 91 GLU B O 1
ATOM 2167 N N . GLY B 1 92 ? -13.125 -6.461 -17.047 1 94.56 92 GLY B N 1
ATOM 2168 C CA . GLY B 1 92 ? -13.789 -5.297 -16.484 1 94.56 92 GLY B CA 1
ATOM 2169 C C . GLY B 1 92 ? -13.094 -3.988 -16.828 1 94.56 92 GLY B C 1
ATOM 2170 O O . GLY B 1 92 ? -13.633 -2.91 -16.562 1 94.56 92 GLY B O 1
ATOM 2171 N N . TYR B 1 93 ? -11.906 -4.125 -17.422 1 94.06 93 TYR B N 1
ATOM 2172 C CA . TYR B 1 93 ? -11.117 -2.951 -17.797 1 94.06 93 TYR B CA 1
ATOM 2173 C C . TYR B 1 93 ? -10.617 -3.057 -19.234 1 94.06 93 TYR B C 1
ATOM 2175 O O . TYR B 1 93 ? -9.406 -3.033 -19.469 1 94.06 93 TYR B O 1
ATOM 2183 N N . PRO B 1 94 ? -11.492 -3.031 -20.219 1 91.06 94 PRO B N 1
ATOM 2184 C CA . PRO B 1 94 ? -11.133 -3.301 -21.609 1 91.06 94 PRO B CA 1
ATOM 2185 C C . PRO B 1 94 ? -10.234 -2.221 -22.219 1 91.06 94 PRO B C 1
ATOM 2187 O O . PRO B 1 94 ? -9.484 -2.488 -23.156 1 91.06 94 PRO B O 1
ATOM 2190 N N . ASN B 1 95 ? -10.258 -1.035 -21.688 1 89.75 95 ASN B N 1
ATOM 2191 C CA . ASN B 1 95 ? -9.5 0.069 -22.25 1 89.75 95 ASN B CA 1
ATOM 2192 C C . ASN B 1 95 ? -8.109 0.178 -21.641 1 89.75 95 ASN B C 1
ATOM 2194 O O . ASN B 1 95 ? -7.324 1.048 -22.016 1 89.75 95 ASN B O 1
ATOM 2198 N N . LYS B 1 96 ? -7.875 -0.691 -20.703 1 90.38 96 LYS B N 1
ATOM 2199 C CA . LYS B 1 96 ? -6.551 -0.672 -20.078 1 90.38 96 LYS B CA 1
ATOM 2200 C C . LYS B 1 96 ? -5.633 -1.713 -20.719 1 90.38 96 LYS B C 1
ATOM 2202 O O . LYS B 1 96 ? -5.949 -2.904 -20.719 1 90.38 96 LYS B O 1
ATOM 2207 N N . HIS B 1 97 ? -4.535 -1.253 -21.25 1 92.31 97 HIS B N 1
ATOM 2208 C CA . HIS B 1 97 ? -3.545 -2.143 -21.844 1 92.31 97 HIS B CA 1
ATOM 2209 C C . HIS B 1 97 ? -2.434 -2.471 -20.844 1 92.31 97 HIS B C 1
ATOM 2211 O O . HIS B 1 97 ? -1.407 -1.79 -20.812 1 92.31 97 HIS B O 1
ATOM 2217 N N . ILE B 1 98 ? -2.664 -3.498 -20.094 1 94.44 98 ILE B N 1
ATOM 2218 C CA . ILE B 1 98 ? -1.738 -3.947 -19.062 1 94.44 98 ILE B CA 1
ATOM 2219 C C . ILE B 1 98 ? -1.157 -5.305 -19.453 1 94.44 98 ILE B C 1
ATOM 2221 O O . ILE B 1 98 ? -1.881 -6.191 -19.922 1 94.44 98 ILE B O 1
ATOM 2225 N N . THR B 1 99 ? 0.1 -5.484 -19.438 1 94.44 99 THR B N 1
ATOM 2226 C CA . THR B 1 99 ? 0.733 -6.785 -19.625 1 94.44 99 THR B CA 1
ATOM 2227 C C . THR B 1 99 ? 0.829 -7.547 -18.312 1 94.44 99 THR B C 1
ATOM 2229 O O . THR B 1 99 ? 1.495 -7.098 -17.375 1 94.44 99 THR B O 1
ATOM 2232 N N . VAL B 1 100 ? 0.148 -8.672 -18.266 1 95.5 100 VAL B N 1
ATOM 2233 C CA . VAL B 1 100 ? 0.124 -9.461 -17.047 1 95.5 100 VAL B CA 1
ATOM 2234 C C . VAL B 1 100 ? 0.931 -10.742 -17.234 1 95.5 100 VAL B C 1
ATOM 2236 O O . VAL B 1 100 ? 0.769 -11.438 -18.234 1 95.5 100 VAL B O 1
ATOM 2239 N N . SER B 1 101 ? 1.82 -11 -16.297 1 93.69 101 SER B N 1
ATOM 2240 C CA . SER B 1 101 ? 2.572 -12.25 -16.266 1 93.69 101 SER B CA 1
ATOM 2241 C C . SER B 1 101 ? 2.283 -13.031 -14.984 1 93.69 101 SER B C 1
ATOM 2243 O O . SER B 1 101 ? 2.188 -12.445 -13.906 1 93.69 101 SER B O 1
ATOM 2245 N N . LEU B 1 102 ? 2.096 -14.305 -15.164 1 93.12 102 LEU B N 1
ATOM 2246 C CA . LEU B 1 102 ? 1.842 -15.18 -14.031 1 93.12 102 LEU B CA 1
ATOM 2247 C C . LEU B 1 102 ? 3.07 -16.031 -13.711 1 93.12 102 LEU B C 1
ATOM 2249 O O . LEU B 1 102 ? 3.615 -16.703 -14.594 1 93.12 102 LEU B O 1
ATOM 2253 N N . HIS B 1 103 ? 3.529 -15.922 -12.484 1 91.88 103 HIS B N 1
ATOM 2254 C CA . HIS B 1 103 ? 4.652 -16.703 -11.977 1 91.88 103 HIS B CA 1
ATOM 2255 C C . HIS B 1 103 ? 4.199 -17.688 -10.898 1 91.88 103 HIS B C 1
ATOM 2257 O O . HIS B 1 103 ? 3.939 -17.281 -9.766 1 91.88 103 HIS B O 1
ATOM 2263 N N . ALA B 1 104 ? 4.07 -18.922 -11.289 1 89.94 104 ALA B N 1
ATOM 2264 C CA . ALA B 1 104 ? 3.773 -20 -10.344 1 89.94 104 ALA B CA 1
ATOM 2265 C C . ALA B 1 104 ? 5.051 -20.688 -9.883 1 89.94 104 ALA B C 1
ATOM 2267 O O . ALA B 1 104 ? 5.789 -21.25 -10.695 1 89.94 104 ALA B O 1
ATOM 2268 N N . VAL B 1 105 ? 5.293 -20.594 -8.602 1 88.5 105 VAL B N 1
ATOM 2269 C CA . VAL B 1 105 ? 6.551 -21.094 -8.062 1 88.5 105 VAL B CA 1
ATOM 2270 C C . VAL B 1 105 ? 6.262 -22.078 -6.922 1 88.5 105 VAL B C 1
ATOM 2272 O O . VAL B 1 105 ? 5.418 -21.797 -6.062 1 88.5 105 VAL B O 1
ATOM 2275 N N . CYS B 1 106 ? 6.93 -23.188 -6.926 1 84.5 106 CYS B N 1
ATOM 2276 C CA . CYS B 1 106 ? 6.746 -24.172 -5.875 1 84.5 106 CYS B CA 1
ATOM 2277 C C . CYS B 1 106 ? 7.453 -23.75 -4.594 1 84.5 106 CYS B C 1
ATOM 2279 O O . CYS B 1 106 ? 8.602 -23.312 -4.629 1 84.5 106 CYS B O 1
ATOM 2281 N N . GLY B 1 107 ? 6.738 -23.859 -3.441 1 87.25 107 GLY B N 1
ATOM 2282 C CA . GLY B 1 107 ? 7.324 -23.547 -2.146 1 87.25 107 GLY B CA 1
ATOM 2283 C C . GLY B 1 107 ? 6.328 -22.953 -1.164 1 87.25 107 GLY B C 1
ATOM 2284 O O . GLY B 1 107 ? 5.137 -22.875 -1.457 1 87.25 107 GLY B O 1
ATOM 2285 N N . GLU B 1 108 ? 6.836 -22.719 0.095 1 89.25 108 GLU B N 1
ATOM 2286 C CA . GLU B 1 108 ? 6.016 -22.047 1.101 1 89.25 108 GLU B CA 1
ATOM 2287 C C . GLU B 1 108 ? 5.652 -20.641 0.663 1 89.25 108 GLU B C 1
ATOM 2289 O O . GLU B 1 108 ? 6.52 -19.875 0.233 1 89.25 108 GLU B O 1
ATOM 2294 N N . PRO B 1 109 ? 4.504 -20.281 0.741 1 92.25 109 PRO B N 1
ATOM 2295 C CA . PRO B 1 109 ? 4.004 -19.031 0.164 1 92.25 109 PRO B CA 1
ATOM 2296 C C . PRO B 1 109 ? 4.828 -17.812 0.586 1 92.25 109 PRO B C 1
ATOM 2298 O O . PRO B 1 109 ? 5.266 -17.031 -0.265 1 92.25 109 PRO B O 1
ATOM 2301 N N . GLY B 1 110 ? 5.051 -17.625 1.884 1 92.06 110 GLY B N 1
ATOM 2302 C CA . GLY B 1 110 ? 5.809 -16.484 2.348 1 92.06 110 GLY B CA 1
ATOM 2303 C C . GLY B 1 110 ? 7.199 -16.406 1.751 1 92.06 110 GLY B C 1
ATOM 2304 O O . GLY B 1 110 ? 7.625 -15.344 1.288 1 92.06 110 GLY B O 1
ATOM 2305 N N . HIS B 1 111 ? 7.863 -17.5 1.713 1 93.25 111 HIS B N 1
ATOM 2306 C CA . HIS B 1 111 ? 9.211 -17.578 1.169 1 93.25 111 HIS B CA 1
ATOM 2307 C C . HIS B 1 111 ? 9.219 -17.312 -0.332 1 93.25 111 HIS B C 1
ATOM 2309 O O . HIS B 1 111 ? 10.055 -16.547 -0.825 1 93.25 111 HIS B O 1
ATOM 2315 N N . VAL B 1 112 ? 8.289 -17.906 -1.018 1 93.56 112 VAL B N 1
ATOM 2316 C CA . VAL B 1 112 ? 8.195 -17.75 -2.467 1 93.56 112 VAL B CA 1
ATOM 2317 C C . VAL B 1 112 ? 7.965 -16.297 -2.826 1 93.56 112 VAL B C 1
ATOM 2319 O O . VAL B 1 112 ? 8.625 -15.758 -3.719 1 93.56 112 VAL B O 1
ATOM 2322 N N . ILE B 1 113 ? 7.105 -15.625 -2.105 1 96.38 113 ILE B N 1
ATOM 2323 C CA . ILE B 1 113 ? 6.742 -14.242 -2.406 1 96.38 113 ILE B CA 1
ATOM 2324 C C . ILE B 1 113 ? 7.949 -13.336 -2.186 1 96.38 113 ILE B C 1
ATOM 2326 O O . ILE B 1 113 ? 8.281 -12.516 -3.045 1 96.38 113 ILE B O 1
ATOM 2330 N N . VAL B 1 114 ? 8.609 -13.508 -1.078 1 95.31 114 VAL B N 1
ATOM 2331 C CA . VAL B 1 114 ? 9.766 -12.672 -0.755 1 95.31 114 VAL B CA 1
ATOM 2332 C C . VAL B 1 114 ? 10.875 -12.914 -1.772 1 95.31 114 VAL B C 1
ATOM 2334 O O . VAL B 1 114 ? 11.445 -11.969 -2.314 1 95.31 114 VAL B O 1
ATOM 2337 N N . GLU B 1 115 ? 11.125 -14.164 -2.039 1 95.88 115 GLU B N 1
ATOM 2338 C CA . GLU B 1 115 ? 12.195 -14.523 -2.965 1 95.88 115 GLU B CA 1
ATOM 2339 C C . GLU B 1 115 ? 11.914 -13.992 -4.367 1 95.88 115 GLU B C 1
ATOM 2341 O O . GLU B 1 115 ? 12.805 -13.438 -5.02 1 95.88 115 GLU B O 1
ATOM 2346 N N . GLN B 1 116 ? 10.727 -14.156 -4.84 1 95.88 116 GLN B N 1
ATOM 2347 C CA . GLN B 1 116 ? 10.375 -13.695 -6.176 1 95.88 116 GLN B CA 1
ATOM 2348 C C . GLN B 1 116 ? 10.43 -12.172 -6.266 1 95.88 116 GLN B C 1
ATOM 2350 O O . GLN B 1 116 ? 10.883 -11.617 -7.27 1 95.88 116 GLN B O 1
ATOM 2355 N N . ALA B 1 117 ? 9.938 -11.492 -5.25 1 96.88 117 ALA B N 1
ATOM 2356 C CA . ALA B 1 117 ? 10 -10.031 -5.23 1 96.88 117 ALA B CA 1
ATOM 2357 C C . ALA B 1 117 ? 11.445 -9.547 -5.328 1 96.88 117 ALA B C 1
ATOM 2359 O O . ALA B 1 117 ? 11.734 -8.586 -6.051 1 96.88 117 ALA B O 1
ATOM 2360 N N . GLU B 1 118 ? 12.297 -10.203 -4.586 1 95.44 118 GLU B N 1
ATOM 2361 C CA . GLU B 1 118 ? 13.711 -9.844 -4.598 1 95.44 118 GLU B CA 1
ATOM 2362 C C . GLU B 1 118 ? 14.352 -10.148 -5.953 1 95.44 118 GLU B C 1
ATOM 2364 O O . GLU B 1 118 ? 15.016 -9.289 -6.539 1 95.44 118 GLU B O 1
ATOM 2369 N N . LYS B 1 119 ? 14.125 -11.367 -6.441 1 94.88 119 LYS B N 1
ATOM 2370 C CA . LYS B 1 119 ? 14.727 -11.828 -7.691 1 94.88 119 LYS B CA 1
ATOM 2371 C C . LYS B 1 119 ? 14.289 -10.953 -8.867 1 94.88 119 LYS B C 1
ATOM 2373 O O . LYS B 1 119 ? 15.07 -10.711 -9.789 1 94.88 119 LYS B O 1
ATOM 2378 N N . GLN B 1 120 ? 13.125 -10.43 -8.82 1 95.38 120 GLN B N 1
ATOM 2379 C CA . GLN B 1 120 ? 12.578 -9.664 -9.93 1 95.38 120 GLN B CA 1
ATOM 2380 C C . GLN B 1 120 ? 12.75 -8.164 -9.703 1 95.38 120 GLN B C 1
ATOM 2382 O O . GLN B 1 120 ? 12.195 -7.348 -10.453 1 95.38 120 GLN B O 1
ATOM 2387 N N . PHE B 1 121 ? 13.406 -7.754 -8.656 1 95.5 121 PHE B N 1
ATOM 2388 C CA . PHE B 1 121 ? 13.664 -6.355 -8.328 1 95.5 121 PHE B CA 1
ATOM 2389 C C . PHE B 1 121 ? 12.367 -5.559 -8.281 1 95.5 121 PHE B C 1
ATOM 2391 O O . PHE B 1 121 ? 12.258 -4.496 -8.891 1 95.5 121 PHE B O 1
ATOM 2398 N N . ALA B 1 122 ? 11.453 -6.152 -7.52 1 96.69 122 ALA B N 1
ATOM 2399 C CA . ALA B 1 122 ? 10.156 -5.492 -7.391 1 96.69 122 ALA B CA 1
ATOM 2400 C C . ALA B 1 122 ? 10.297 -4.125 -6.727 1 96.69 122 ALA B C 1
ATOM 2402 O O . ALA B 1 122 ? 11.07 -3.963 -5.781 1 96.69 122 ALA B O 1
ATOM 2403 N N . SER B 1 123 ? 9.578 -3.125 -7.312 1 96.5 123 SER B N 1
ATOM 2404 C CA . SER B 1 123 ? 9.516 -1.81 -6.684 1 96.5 123 SER B CA 1
ATOM 2405 C C . SER B 1 123 ? 8.312 -1.702 -5.75 1 96.5 123 SER B C 1
ATOM 2407 O O . SER B 1 123 ? 8.383 -1.037 -4.715 1 96.5 123 SER B O 1
ATOM 2409 N N . THR B 1 124 ? 7.273 -2.303 -6.121 1 97.94 124 THR B N 1
ATOM 2410 C CA . THR B 1 124 ? 6.035 -2.309 -5.348 1 97.94 124 THR B CA 1
ATOM 2411 C C . THR B 1 124 ? 5.426 -3.707 -5.316 1 97.94 124 THR B C 1
ATOM 2413 O O . THR B 1 124 ? 5.273 -4.348 -6.355 1 97.94 124 THR B O 1
ATOM 2416 N N . LEU B 1 125 ? 5.141 -4.176 -4.109 1 97.69 125 LEU B N 1
ATOM 2417 C CA . LEU B 1 125 ? 4.465 -5.457 -3.924 1 97.69 125 LEU B CA 1
ATOM 2418 C C . LEU B 1 125 ? 3.076 -5.254 -3.324 1 97.69 125 LEU B C 1
ATOM 2420 O O . LEU B 1 125 ? 2.932 -4.605 -2.285 1 97.69 125 LEU B O 1
ATOM 2424 N N . VAL B 1 126 ? 2.092 -5.832 -3.975 1 98.06 126 VAL B N 1
ATOM 2425 C CA . VAL B 1 126 ? 0.706 -5.75 -3.525 1 98.06 126 VAL B CA 1
ATOM 2426 C C . VAL B 1 126 ? 0.304 -7.055 -2.842 1 98.06 126 VAL B C 1
ATOM 2428 O O . VAL B 1 126 ? 0.562 -8.141 -3.365 1 98.06 126 VAL B O 1
ATOM 2431 N N . LEU B 1 127 ? -0.29 -6.93 -1.659 1 95.94 127 LEU B N 1
ATOM 2432 C CA . LEU B 1 127 ? -0.771 -8.047 -0.86 1 95.94 127 LEU B CA 1
ATOM 2433 C C . LEU B 1 127 ? -2.244 -7.871 -0.505 1 95.94 127 LEU B C 1
ATOM 2435 O O . LEU B 1 127 ? -2.664 -6.781 -0.112 1 95.94 127 LEU B O 1
ATOM 2439 N N . GLY B 1 128 ? -2.99 -8.922 -0.703 1 95.25 128 GLY B N 1
ATOM 2440 C CA . GLY B 1 128 ? -4.32 -8.961 -0.116 1 95.25 128 GLY B CA 1
ATOM 2441 C C . GLY B 1 128 ? -4.32 -9.43 1.329 1 95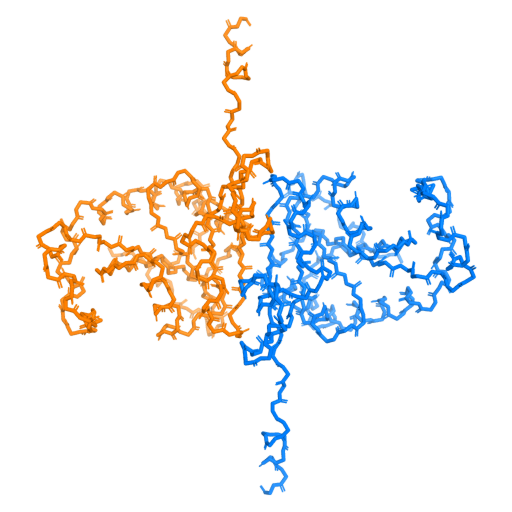.25 128 GLY B C 1
ATOM 2442 O O . GLY B 1 128 ? -3.662 -10.414 1.671 1 95.25 128 GLY B O 1
ATOM 2443 N N . THR B 1 129 ? -5.008 -8.641 2.18 1 90.38 129 THR B N 1
ATOM 2444 C CA . THR B 1 129 ? -5.07 -9.008 3.592 1 90.38 129 THR B CA 1
ATOM 2445 C C . THR B 1 129 ? -6.512 -9 4.09 1 90.38 129 THR B C 1
ATOM 2447 O O . THR B 1 129 ? -7.375 -8.344 3.496 1 90.38 129 THR B O 1
ATOM 2450 N N . THR B 1 130 ? -6.734 -9.812 5.055 1 85.44 130 THR B N 1
ATOM 2451 C CA . THR B 1 130 ? -8.008 -9.844 5.77 1 85.44 130 THR B CA 1
ATOM 2452 C C . THR B 1 130 ? -7.82 -9.43 7.227 1 85.44 130 THR B C 1
ATOM 2454 O O . THR B 1 130 ? -7.402 -10.242 8.055 1 85.44 130 THR B O 1
ATOM 2457 N N . PRO B 1 131 ? -7.988 -8.195 7.43 1 72.94 131 PRO B N 1
ATOM 2458 C CA . PRO B 1 131 ? -7.828 -7.777 8.82 1 72.94 131 PRO B CA 1
ATOM 2459 C C . PRO B 1 131 ? -8.875 -8.406 9.75 1 72.94 131 PRO B C 1
ATOM 2461 O O . PRO B 1 131 ? -10.023 -8.594 9.344 1 72.94 131 PRO B O 1
ATOM 2464 N N . ARG B 1 132 ? -8.383 -9.203 10.75 1 60.88 132 ARG B N 1
ATOM 2465 C CA . ARG B 1 132 ? -9.266 -9.828 11.727 1 60.88 132 ARG B CA 1
ATOM 2466 C C . ARG B 1 132 ? -9.516 -8.898 12.914 1 60.88 132 ARG B C 1
ATOM 2468 O O . ARG B 1 132 ? -8.656 -8.102 13.281 1 60.88 132 ARG B O 1
ATOM 2475 N N . SER B 1 133 ? -10.812 -8.891 13.273 1 51.5 133 SER B N 1
ATOM 2476 C CA . SER B 1 133 ? -11.211 -8.109 14.445 1 51.5 133 SER B CA 1
ATOM 2477 C C . SER B 1 133 ? -10.359 -8.469 15.656 1 51.5 133 SER B C 1
ATOM 2479 O O . SER B 1 133 ? -9.875 -9.594 15.773 1 51.5 133 SER B O 1
ATOM 2481 N N . HIS B 1 134 ? -9.711 -7.473 16.312 1 49.56 134 HIS B N 1
ATOM 2482 C CA . HIS B 1 134 ? -8.906 -7.488 17.531 1 49.56 134 HIS B CA 1
ATOM 2483 C C . HIS B 1 134 ? -9.438 -8.516 18.516 1 49.56 134 HIS B C 1
ATOM 2485 O O . HIS B 1 134 ? -8.703 -8.992 19.391 1 49.56 134 HIS B O 1
ATOM 2491 N N . TYR B 1 135 ? -10.656 -8.812 18.484 1 45.41 135 TYR B N 1
ATOM 2492 C CA . TYR B 1 135 ? -11.211 -9.516 19.641 1 45.41 135 TYR B CA 1
ATOM 2493 C C . TYR B 1 135 ? -10.633 -10.922 19.75 1 45.41 135 TYR B C 1
ATOM 2495 O O . TYR B 1 135 ? -10.789 -11.578 20.781 1 45.41 135 TYR B O 1
ATOM 2503 N N . LEU B 1 136 ? -10.125 -11.414 18.812 1 44.56 136 LEU B N 1
ATOM 2504 C CA . LEU B 1 136 ? -9.75 -12.812 18.969 1 44.56 136 LEU B CA 1
ATOM 2505 C C . LEU B 1 136 ? -8.242 -12.969 19.078 1 44.56 136 LEU B C 1
ATOM 2507 O O . LEU B 1 136 ? -7.594 -13.492 18.172 1 44.56 136 LEU B O 1
ATOM 2511 N N . MET B 1 137 ? -7.574 -12.203 19.766 1 43.69 137 MET B N 1
ATOM 2512 C CA . MET B 1 137 ? -6.117 -12.258 19.672 1 43.69 137 MET B CA 1
ATOM 2513 C C . MET B 1 137 ? -5.566 -13.43 20.484 1 43.69 137 MET B C 1
ATOM 2515 O O . MET B 1 137 ? -5.867 -13.555 21.688 1 43.69 137 MET B O 1
ATOM 2519 N N . PRO B 1 138 ? -5.055 -14.398 19.859 1 40.66 138 PRO B N 1
ATOM 2520 C CA . PRO B 1 138 ? -4.387 -15.375 20.719 1 40.66 138 PRO B CA 1
ATOM 2521 C C . PRO B 1 138 ? -3.305 -14.742 21.594 1 40.66 138 PRO B C 1
ATOM 2523 O O . PRO B 1 138 ? -2.797 -13.664 21.266 1 40.66 138 PRO B O 1
ATOM 2526 N N . THR B 1 139 ? -2.812 -15.383 22.609 1 39.5 139 THR B N 1
ATOM 2527 C CA . THR B 1 139 ? -1.729 -15.211 23.562 1 39.5 139 THR B CA 1
ATOM 2528 C C . THR B 1 139 ? -0.377 -15.18 22.859 1 39.5 139 THR B C 1
ATOM 2530 O O . THR B 1 139 ? -0.03 -16.109 22.125 1 39.5 139 THR B O 1
ATOM 2533 N N . GLY B 1 140 ? 0.317 -14 22.688 1 44.38 140 GLY B N 1
ATOM 2534 C CA . GLY B 1 140 ? 1.724 -13.844 22.359 1 44.38 140 GLY B CA 1
ATOM 2535 C C . GLY B 1 140 ? 1.955 -13.039 21.094 1 44.38 140 GLY B C 1
ATOM 2536 O O . GLY B 1 140 ? 3.1 -12.812 20.703 1 44.38 140 GLY B O 1
ATOM 2537 N N . MET B 1 141 ? 1.064 -13.25 20.062 1 43.41 141 MET B N 1
ATOM 2538 C CA . MET B 1 141 ? 1.31 -12.453 18.859 1 43.41 141 MET B CA 1
ATOM 2539 C C . MET B 1 141 ? 1.189 -10.969 19.172 1 43.41 141 MET B C 1
ATOM 2541 O O . MET B 1 141 ? 0.273 -10.547 19.875 1 43.41 141 MET B O 1
ATOM 2545 N N . SER B 1 142 ? 2.207 -10.289 18.984 1 46.69 142 SER B N 1
ATOM 2546 C CA . SER B 1 142 ? 1.983 -8.859 19.172 1 46.69 142 SER B CA 1
ATOM 2547 C C . SER B 1 142 ? 0.749 -8.391 18.422 1 46.69 142 SER B C 1
ATOM 2549 O O . SER B 1 142 ? 0.423 -8.938 17.359 1 46.69 142 SER B O 1
ATOM 2551 N N . LEU B 1 143 ? -0.219 -7.797 19.156 1 44.5 143 LEU B N 1
ATOM 2552 C CA . LEU B 1 143 ? -1.501 -7.234 18.734 1 44.5 143 LEU B CA 1
ATOM 2553 C C . LEU B 1 143 ? -1.415 -6.664 17.328 1 44.5 143 LEU B C 1
ATOM 2555 O O . LEU B 1 143 ? -2.344 -6.824 16.531 1 44.5 143 LEU B O 1
ATOM 2559 N N . ALA B 1 144 ? -0.367 -6.008 17.109 1 49.66 144 ALA B N 1
ATOM 2560 C CA . ALA B 1 144 ? -0.27 -5.195 15.898 1 49.66 144 ALA B CA 1
ATOM 2561 C C . ALA B 1 144 ? -0.214 -6.066 14.648 1 49.66 144 ALA B C 1
ATOM 2563 O O . ALA B 1 144 ? -0.886 -5.785 13.656 1 49.66 144 ALA B O 1
ATOM 2564 N N . THR B 1 145 ? 0.725 -7.18 14.773 1 49.41 145 THR B N 1
ATOM 2565 C CA . THR B 1 145 ? 0.914 -8.039 13.617 1 49.41 145 THR B CA 1
ATOM 2566 C C . THR B 1 145 ? -0.35 -8.844 13.328 1 49.41 145 THR B C 1
ATOM 2568 O O . THR B 1 145 ? -0.734 -9.016 12.164 1 49.41 145 THR B O 1
ATOM 2571 N N . ALA B 1 146 ? -0.826 -9.422 14.359 1 48.19 146 ALA B N 1
ATOM 2572 C CA . ALA B 1 146 ? -1.94 -10.359 14.203 1 48.19 146 ALA B CA 1
ATOM 2573 C C . ALA B 1 146 ? -3.145 -9.672 13.562 1 48.19 146 ALA B C 1
ATOM 2575 O O . ALA B 1 146 ? -3.852 -10.273 12.75 1 48.19 146 ALA B O 1
ATOM 2576 N N . MET B 1 147 ? -3.316 -8.484 13.992 1 52.53 147 MET B N 1
ATOM 2577 C CA . MET B 1 147 ? -4.578 -7.824 13.656 1 52.53 147 MET B CA 1
ATOM 2578 C C . MET B 1 147 ? -4.574 -7.359 12.203 1 52.53 147 MET B C 1
ATOM 2580 O O . MET B 1 147 ? -5.633 -7.23 11.586 1 52.53 147 MET B O 1
ATOM 2584 N N . CYS B 1 148 ? -3.275 -7.121 11.742 1 57.75 148 CYS B N 1
ATOM 2585 C CA . CYS B 1 148 ? -3.324 -6.367 10.492 1 57.75 148 CYS B CA 1
ATOM 2586 C C . CYS B 1 148 ? -2.975 -7.258 9.305 1 57.75 148 CYS B C 1
ATOM 2588 O O . CYS B 1 148 ? -3.441 -7.023 8.188 1 57.75 148 CYS B O 1
ATOM 2590 N N . TYR B 1 149 ? -2.258 -8.445 9.828 1 65.81 149 TYR B N 1
ATOM 2591 C CA . TYR B 1 149 ? -1.719 -9.203 8.711 1 65.81 149 TYR B CA 1
ATOM 2592 C C . TYR B 1 149 ? -2.131 -10.672 8.789 1 65.81 149 TYR B C 1
ATOM 2594 O O . TYR B 1 149 ? -2.365 -11.195 9.883 1 65.81 149 TYR B O 1
ATOM 2602 N N . GLY B 1 150 ? -2.535 -11.305 7.75 1 73 150 GLY B N 1
ATOM 2603 C CA . GLY B 1 150 ? -2.453 -12.758 7.684 1 73 150 GLY B CA 1
ATOM 2604 C C . GLY B 1 150 ? -1.045 -13.289 7.891 1 73 150 GLY B C 1
ATOM 2605 O O . GLY B 1 150 ? -0.082 -12.516 7.887 1 73 150 GLY B O 1
ATOM 2606 N N . THR B 1 151 ? -0.891 -14.453 8.297 1 79.56 151 THR B N 1
ATOM 2607 C CA . THR B 1 151 ? 0.395 -15.07 8.602 1 79.56 151 THR B CA 1
ATOM 2608 C C . THR B 1 151 ? 1.356 -14.922 7.422 1 79.56 151 THR B C 1
ATOM 2610 O O . THR B 1 151 ? 2.527 -14.594 7.613 1 79.56 151 THR B O 1
ATOM 2613 N N . VAL B 1 152 ? 0.868 -15.156 6.227 1 86.75 152 VAL B N 1
ATOM 2614 C CA . VAL B 1 152 ? 1.735 -15.07 5.055 1 86.75 152 VAL B CA 1
ATOM 2615 C C . VAL B 1 152 ? 2.092 -13.609 4.781 1 86.75 152 VAL B C 1
ATOM 2617 O O . VAL B 1 152 ? 3.268 -13.266 4.648 1 86.75 152 VAL B O 1
ATOM 2620 N N . SER B 1 153 ? 1.091 -12.727 4.75 1 88.5 153 SER B N 1
ATOM 2621 C CA . SER B 1 153 ? 1.36 -11.32 4.484 1 88.5 153 SER B CA 1
ATOM 2622 C C . SER B 1 153 ? 2.258 -10.719 5.562 1 88.5 153 SER B C 1
ATOM 2624 O O . SER B 1 153 ? 3.105 -9.867 5.27 1 88.5 153 SER B O 1
ATOM 2626 N N . GLY B 1 154 ? 2.037 -11.141 6.777 1 83.06 154 GLY B N 1
ATOM 2627 C CA . GLY B 1 154 ? 2.916 -10.688 7.848 1 83.06 154 GLY B CA 1
ATOM 2628 C C . GLY B 1 154 ? 4.363 -11.102 7.641 1 83.06 154 GLY B C 1
ATOM 2629 O O . GLY B 1 154 ? 5.273 -10.289 7.816 1 83.06 154 GLY B O 1
ATOM 2630 N N . TYR B 1 155 ? 4.551 -12.344 7.328 1 84.62 155 TYR B N 1
ATOM 2631 C CA . TYR B 1 155 ? 5.891 -12.844 7.031 1 84.62 155 TYR B CA 1
ATOM 2632 C C . TYR B 1 155 ? 6.535 -12.039 5.906 1 84.62 155 TYR B C 1
ATOM 2634 O O . TYR B 1 155 ? 7.703 -11.648 6 1 84.62 155 TYR B O 1
ATOM 2642 N N . VAL B 1 156 ? 5.797 -11.805 4.906 1 90.12 156 VAL B N 1
ATOM 2643 C CA . VAL B 1 156 ? 6.312 -11.125 3.727 1 90.12 156 VAL B CA 1
ATOM 2644 C C . VAL B 1 156 ? 6.734 -9.703 4.094 1 90.12 156 VAL B C 1
ATOM 2646 O O . VAL B 1 156 ? 7.844 -9.273 3.764 1 90.12 156 VAL B O 1
ATOM 2649 N N . VAL B 1 157 ? 5.91 -8.977 4.77 1 86.75 157 VAL B N 1
ATOM 2650 C CA . VAL B 1 157 ? 6.203 -7.598 5.129 1 86.75 157 VAL B CA 1
ATOM 2651 C C . VAL B 1 157 ? 7.457 -7.543 6 1 86.75 157 VAL B C 1
ATOM 2653 O O . VAL B 1 157 ? 8.273 -6.625 5.871 1 86.75 157 VAL B O 1
ATOM 2656 N N . GLU B 1 158 ? 7.598 -8.484 6.773 1 83 158 GLU B N 1
ATOM 2657 C CA . GLU B 1 158 ? 8.727 -8.539 7.703 1 83 158 GLU B CA 1
ATOM 2658 C C . GLU B 1 158 ? 10.023 -8.852 6.973 1 83 158 GLU B C 1
ATOM 2660 O O . GLU B 1 158 ? 11.094 -8.375 7.363 1 83 158 GLU B O 1
ATOM 2665 N N . HIS B 1 159 ? 9.969 -9.594 5.953 1 87.81 159 HIS B N 1
ATOM 2666 C CA . HIS B 1 159 ? 11.195 -10.148 5.387 1 87.81 159 HIS B CA 1
ATOM 2667 C C . HIS B 1 159 ? 11.5 -9.531 4.027 1 87.81 159 HIS B C 1
ATOM 2669 O O . HIS B 1 159 ? 12.562 -9.789 3.451 1 87.81 159 HIS B O 1
ATOM 2675 N N . LEU B 1 160 ? 10.625 -8.758 3.598 1 91.25 160 LEU B N 1
ATOM 2676 C CA . LEU B 1 160 ? 10.828 -8.117 2.299 1 91.25 160 LEU B CA 1
ATOM 2677 C C . LEU B 1 160 ? 12.023 -7.172 2.338 1 91.25 160 LEU B C 1
ATOM 2679 O O . LEU B 1 160 ? 12.211 -6.445 3.316 1 91.25 160 LEU B O 1
ATOM 2683 N N . PRO B 1 161 ? 12.836 -7.191 1.237 1 91.25 161 PRO B N 1
ATOM 2684 C CA . PRO B 1 161 ? 13.859 -6.145 1.176 1 91.25 161 PRO B CA 1
ATOM 2685 C C . PRO B 1 161 ? 13.312 -4.758 1.489 1 91.25 161 PRO B C 1
ATOM 2687 O O . PRO B 1 161 ? 12.203 -4.418 1.065 1 91.25 161 PRO B O 1
ATOM 2690 N N . PRO B 1 162 ? 13.992 -3.912 2.227 1 88.12 162 PRO B N 1
ATOM 2691 C CA . PRO B 1 162 ? 13.461 -2.656 2.764 1 88.12 162 PRO B CA 1
ATOM 2692 C C . PRO B 1 162 ? 13.164 -1.627 1.675 1 88.12 162 PRO B C 1
ATOM 2694 O O . PRO B 1 162 ? 12.492 -0.626 1.932 1 88.12 162 PRO B O 1
ATOM 2697 N N . GLU B 1 163 ? 13.672 -1.785 0.443 1 92.12 163 GLU B N 1
ATOM 2698 C CA . GLU B 1 163 ? 13.469 -0.792 -0.607 1 92.12 163 GLU B CA 1
ATOM 2699 C C . GLU B 1 163 ? 12.164 -1.031 -1.351 1 92.12 163 GLU B C 1
ATOM 2701 O O . GLU B 1 163 ? 11.75 -0.216 -2.18 1 92.12 163 GLU B O 1
ATOM 2706 N N . ILE B 1 164 ? 11.484 -2.15 -1.082 1 95.38 164 ILE B N 1
ATOM 2707 C CA . ILE B 1 164 ? 10.266 -2.494 -1.808 1 95.38 164 ILE B CA 1
ATOM 2708 C C . ILE B 1 164 ? 9.055 -1.909 -1.088 1 95.38 164 ILE B C 1
ATOM 2710 O O . ILE B 1 164 ? 8.828 -2.189 0.091 1 95.38 164 ILE B O 1
ATOM 2714 N N . ASN B 1 165 ? 8.281 -1.088 -1.788 1 95.62 165 ASN B N 1
ATOM 2715 C CA . ASN B 1 165 ? 7.027 -0.561 -1.252 1 95.62 165 ASN B CA 1
ATOM 2716 C C . ASN B 1 165 ? 5.953 -1.641 -1.171 1 95.62 165 ASN B C 1
ATOM 2718 O O . ASN B 1 165 ? 5.938 -2.57 -1.979 1 95.62 165 ASN B O 1
ATOM 2722 N N . VAL B 1 166 ? 5.059 -1.517 -0.182 1 94.56 166 VAL B N 1
ATOM 2723 C CA . VAL B 1 166 ? 4.039 -2.539 0.026 1 94.56 166 VAL B CA 1
ATOM 2724 C C . VAL B 1 166 ? 2.65 -1.902 -0.021 1 94.56 166 VAL B C 1
ATOM 2726 O O . VAL B 1 166 ? 2.414 -0.866 0.604 1 94.56 166 VAL B O 1
ATOM 2729 N N . VAL B 1 167 ? 1.777 -2.457 -0.807 1 96.5 167 VAL B N 1
ATOM 2730 C CA . VAL B 1 167 ? 0.365 -2.092 -0.816 1 96.5 167 VAL B CA 1
ATOM 2731 C C . VAL B 1 167 ? -0.459 -3.193 -0.154 1 96.5 167 VAL B C 1
ATOM 2733 O O . VAL B 1 167 ? -0.514 -4.32 -0.652 1 96.5 167 VAL B O 1
ATOM 2736 N N . LEU B 1 168 ? -1.027 -2.854 0.945 1 94.06 168 LEU B N 1
ATOM 2737 C CA . LEU B 1 168 ? -1.929 -3.764 1.645 1 94.06 168 LEU B CA 1
ATOM 2738 C C . LEU B 1 168 ? -3.381 -3.488 1.266 1 94.06 168 LEU B C 1
ATOM 2740 O O . LEU B 1 168 ? -3.951 -2.477 1.676 1 94.06 168 LEU B O 1
ATOM 2744 N N . VAL B 1 169 ? -3.91 -4.391 0.466 1 96.25 169 VAL B N 1
ATOM 2745 C CA . VAL B 1 169 ? -5.312 -4.289 0.081 1 96.25 169 VAL B CA 1
ATOM 2746 C C . VAL B 1 169 ? -6.172 -5.113 1.037 1 96.25 169 VAL B C 1
ATOM 2748 O O . VAL B 1 169 ? -6.062 -6.34 1.08 1 96.25 169 VAL B O 1
ATOM 2751 N N . ARG B 1 170 ? -7.004 -4.43 1.71 1 92.5 170 ARG B N 1
ATOM 2752 C CA . ARG B 1 170 ? -7.727 -5.062 2.809 1 92.5 170 ARG B CA 1
ATOM 2753 C C . ARG B 1 170 ? -9.125 -5.488 2.373 1 92.5 170 ARG B C 1
ATOM 2755 O O . ARG B 1 170 ? -9.836 -4.723 1.713 1 92.5 170 ARG B O 1
ATOM 2762 N N . TYR B 1 171 ? -9.406 -6.734 2.689 1 92.5 171 TYR B N 1
ATOM 2763 C CA . TYR B 1 171 ? -10.68 -7.336 2.318 1 92.5 171 TYR B CA 1
ATOM 2764 C C . TYR B 1 171 ? -11.539 -7.602 3.551 1 92.5 171 TYR B C 1
ATOM 2766 O O . TYR B 1 171 ? -11.102 -8.281 4.484 1 92.5 171 TYR B O 1
ATOM 2774 N N . VAL B 1 172 ? -12.688 -7.02 3.607 1 87.12 172 VAL B N 1
ATOM 2775 C CA . VAL B 1 172 ? -13.664 -7.285 4.66 1 87.12 172 VAL B CA 1
ATOM 2776 C C . VAL B 1 172 ? -14.828 -8.102 4.102 1 87.12 172 VAL B C 1
ATOM 2778 O O . VAL B 1 172 ? -15.469 -7.684 3.137 1 87.12 172 VAL B O 1
ATOM 2781 N N . GLU B 1 173 ? -14.977 -9.297 4.652 1 81.69 173 GLU B N 1
ATOM 2782 C CA . GLU B 1 173 ? -16.062 -10.164 4.207 1 81.69 173 GLU B CA 1
ATOM 2783 C C . GLU B 1 173 ? -17.422 -9.523 4.484 1 81.69 173 GLU B C 1
ATOM 2785 O O . GLU B 1 173 ? -17.641 -8.945 5.551 1 81.69 173 GLU B O 1
ATOM 2790 N N . PRO B 1 174 ? -18.266 -9.516 3.551 1 76.44 174 PRO B N 1
ATOM 2791 C CA . PRO B 1 174 ? -19.594 -8.953 3.76 1 76.44 174 PRO B CA 1
ATOM 2792 C C . PRO B 1 174 ? -20.375 -9.695 4.848 1 76.44 174 PRO B C 1
ATOM 2794 O O . PRO B 1 174 ? -20.219 -10.898 5.023 1 76.44 174 PRO B O 1
ATOM 2797 N N . LYS B 1 175 ? -20.844 -8.914 5.863 1 64.12 175 LYS B N 1
ATOM 2798 C CA . LYS B 1 175 ? -21.641 -9.523 6.914 1 64.12 175 LYS B CA 1
ATOM 2799 C C . LYS B 1 175 ? -22.875 -10.211 6.332 1 64.12 175 LYS B C 1
ATOM 2801 O O . LYS B 1 175 ? -23.438 -9.758 5.332 1 64.12 175 LYS B O 1
ATOM 2806 N N . ARG B 1 176 ? -23.062 -11.57 6.688 1 56.12 176 ARG B N 1
ATOM 2807 C CA . ARG B 1 176 ? -24.234 -12.344 6.297 1 56.12 176 ARG B CA 1
ATOM 2808 C C . ARG B 1 176 ? -25.5 -11.484 6.332 1 56.12 176 ARG B C 1
ATOM 2810 O O . ARG B 1 176 ? -26.375 -11.609 5.465 1 56.12 176 ARG B O 1
ATOM 2817 N N . ASP B 1 177 ? -25.719 -10.836 7.426 1 54.09 177 ASP B N 1
ATOM 2818 C CA . ASP B 1 177 ? -27 -10.148 7.559 1 54.09 177 ASP B CA 1
ATOM 2819 C C . ASP B 1 177 ? -27.172 -9.094 6.465 1 54.09 177 ASP B C 1
ATOM 2821 O O . ASP B 1 177 ? -28.297 -8.758 6.086 1 54.09 177 ASP B O 1
ATOM 2825 N N . ASP B 1 178 ? -26.266 -8.602 6.016 1 50.88 178 ASP B N 1
ATOM 2826 C CA . ASP B 1 178 ? -26.391 -7.625 4.934 1 50.88 178 ASP B CA 1
ATOM 2827 C C . ASP B 1 178 ? -26.781 -8.305 3.627 1 50.88 178 ASP B C 1
ATOM 2829 O O . ASP B 1 178 ? -27.328 -7.664 2.727 1 50.88 178 ASP B O 1
ATOM 2833 N N . LEU B 1 179 ? -26.484 -9.492 3.348 1 49.62 179 LEU B N 1
ATOM 2834 C CA . LEU B 1 179 ? -26.953 -10.25 2.195 1 49.62 179 LEU B CA 1
ATOM 2835 C C . LEU B 1 179 ? -28.438 -10.555 2.312 1 49.62 179 LEU B C 1
ATOM 2837 O O . LEU B 1 179 ? -29.141 -10.688 1.303 1 49.62 179 LEU B O 1
ATOM 2841 N N . GLU B 1 180 ? -28.875 -10.82 3.393 1 48.19 180 GLU B N 1
ATOM 2842 C CA . GLU B 1 180 ? -30.281 -11.188 3.525 1 48.19 180 GLU B CA 1
ATOM 2843 C C . GLU B 1 180 ? -31.188 -9.969 3.387 1 48.19 180 GLU B C 1
ATOM 2845 O O . GLU B 1 180 ? -32.406 -10.102 3.203 1 48.19 180 GLU B O 1
ATOM 2850 N N . SER B 1 181 ? -30.703 -8.844 3.67 1 47.62 181 SER B N 1
ATOM 2851 C CA . SER B 1 181 ? -31.734 -7.801 3.623 1 47.62 181 SER B CA 1
ATOM 2852 C C . SER B 1 181 ? -32.094 -7.434 2.186 1 47.62 181 SER B C 1
ATOM 2854 O O . SER B 1 181 ? -33 -6.652 1.944 1 47.62 181 SER B O 1
ATOM 2856 N N . GLY B 1 182 ? -31.359 -7.852 1.189 1 42.75 182 GLY B N 1
ATOM 2857 C CA . GLY B 1 182 ? -31.859 -7.559 -0.147 1 42.75 182 GLY B CA 1
ATOM 2858 C C . GLY B 1 182 ? -33.062 -8.391 -0.54 1 42.75 182 GLY B C 1
ATOM 2859 O O . GLY B 1 182 ? -33.625 -8.211 -1.623 1 42.75 182 GLY B O 1
ATOM 2860 N N . ASP B 1 183 ? -33.281 -9.625 -0.081 1 38.72 183 ASP B N 1
ATOM 2861 C CA . ASP B 1 183 ? -34.406 -10.398 -0.565 1 38.72 183 ASP B CA 1
ATOM 2862 C C . ASP B 1 183 ? -35.719 -9.953 0.111 1 38.72 183 ASP B C 1
ATOM 2864 O O . ASP B 1 183 ? -36.781 -10.539 -0.127 1 38.72 183 ASP B O 1
ATOM 2868 N N . GLN B 1 184 ? -35.75 -9.18 1.136 1 31.38 184 GLN B N 1
ATOM 2869 C CA . GLN B 1 184 ? -37.156 -8.875 1.416 1 31.38 184 GLN B CA 1
ATOM 2870 C C . GLN B 1 184 ? -37.625 -7.652 0.636 1 31.38 184 GLN B C 1
ATOM 2872 O O . GLN B 1 184 ? -36.875 -6.688 0.478 1 31.38 184 GLN B O 1
#